Protein AF-0000000082937420 (afdb_homodimer)

Nearest PDB structures (foldseek):
  6jbx-assembly1_B  TM=8.672E-01  e=3.517E-08  Streptococcus pneumoniae
  4zzl-assembly1_B  TM=9.138E-01  e=7.716E-07  Pseudomonas aeruginosa
  3bpv-assembly1_A-2  TM=7.181E-01  e=1.596E-07  unclassified
  8xzu-assembly1_A  TM=7.459E-01  e=1.278E-06  Escherichia coli O127:H6 str. E2348/69
  7kfq-assembly1_A  TM=7.270E-01  e=3.288E-06  Variovorax paradoxus

Secondary structure (DSSP, 8-state):
---HHHHHHHHHHHTTTTSSEEEEETTEEEEHHHHHHHHHHHHSSS-BHHHHHHHHT--HHHHHHHHHHHHHTTSEEEEE-SS-TT-EEEEE-HHHHHHHHHHHHHHHHHHHHHHHTS-HHHHHHHHHHHHHHHHHHHHSTTTTS---/---HHHHHHHHHHHTTTTSSEEEEETTEEEEHHHHHHHHHHHHSSS-BHHHHHHHHT--HHHHHHHHHHHHHTTSEEEEE-SS-TT-EEEEE-HHHHHHHHHHHHHHHHHHHHHHHTS-HHHHHHHHHHHHHHHHHHHHSTTTTS---

Radius of gyration: 19.67 Å; Cα contacts (8 Å, |Δi|>4): 426; chains: 2; bounding box: 47×69×41 Å

Organism: NCBI:txid1808955

Foldseek 3Di:
DPPPVVVVVVVCVVCVQPDQFNDDDPNDTHGPVRLLLLLQQVVDDFDWLVRSCVVLVHDSVVSVVSVVVCVVVQFKDWDADPVDNVIITMHTDPVNVVVNVVVVVVVVVVVCVVCVVDDPVRNVVVVVVVVVVVVVLVPDPCRPPPPD/DPPPVVVVVVVCVVCVLPDQFNDDDPNDTHGPVRLLLLLQQVVDDFDWLVRSCVVLVHDSVVSVVSVVVCVVVVFKDWDADPVHNVIITMHTDPVNVVVNVVVVVVVVVVVCVVCVVDDPVRNVVVVVVVVVVVVVLVPDPCRPPPPD

Sequence (296 aa):
MENYRSIFHVLTRRFGLLNKNCCTVGDVEISTVHSHIIYEIDQNDQPSMNQIAESLGIDMSTFSRQIQALIRMGLVNKTQHHEDKRAYILSLTTEGKFVATSISTEMNVYLEEVFNDLNEFEKEIVIKSIKRLNESMAKSTVCCKPVFMENYRSIFHVLTRRFGLLNKNCCTVGDVEISTVHSHIIYEIDQNDQPSMNQIAESLGIDMSTFSRQIQALIRMGLVNKTQHHEDKRAYILSLTTEGKFVATSISTEMNVYLEEVFNDLNEFEKEIVIKSIKRLNESMAKSTVCCKPVF

InterPro domains:
  IPR000835 MarR-type HTH domain [PF01047] (34-87)
  IPR000835 MarR-type HTH domain [PR00598] (47-63)
  IPR000835 MarR-type HTH domain [PR00598] (64-79)
  IPR000835 MarR-type HTH domain [PR00598] (83-99)
  IPR000835 MarR-type HTH domain [PR00598] (113-133)
  IPR000835 MarR-type HTH domain [PS50995] (4-135)
  IPR000835 MarR-type HTH domain [SM00347] (23-123)
  IPR036388 Winged helix-like DNA-binding domain superfamily [G3DSA:1.10.10.10] (3-141)
  IPR036390 Winged helix DNA-binding domain superfamily [SSF46785] (22-137)

Structure (mmCIF, N/CA/C/O backbone):
data_AF-0000000082937420-model_v1
#
loop_
_entity.id
_entity.type
_entity.pdbx_description
1 polymer 'MarR family transcriptional regulator'
#
loop_
_atom_site.group_PDB
_atom_site.id
_atom_site.type_symbol
_atom_site.label_atom_id
_atom_site.label_alt_id
_atom_site.label_comp_id
_atom_site.label_asym_id
_atom_site.label_entity_id
_atom_site.label_seq_id
_atom_site.pdbx_PDB_ins_code
_atom_site.Cartn_x
_atom_site.Cartn_y
_atom_site.Cartn_z
_atom_site.occupancy
_atom_site.B_iso_or_equiv
_atom_site.auth_seq_id
_atom_site.auth_comp_id
_atom_site.auth_asym_id
_atom_site.auth_atom_id
_atom_site.pdbx_PDB_model_num
ATOM 1 N N . MET A 1 1 ? 18.816 9.435 13.525 1 47.13 1 MET A N 1
ATOM 2 C CA . MET A 1 1 ? 18.386 8.089 13.155 1 47.13 1 MET A CA 1
ATOM 3 C C . MET A 1 1 ? 17.515 8.122 11.904 1 47.13 1 MET A C 1
ATOM 5 O O . MET A 1 1 ? 16.728 9.051 11.715 1 47.13 1 MET A O 1
ATOM 9 N N . GLU A 1 2 ? 17.965 7.593 10.813 1 60.28 2 GLU A N 1
ATOM 10 C CA . GLU A 1 2 ? 17.357 7.696 9.49 1 60.28 2 GLU A CA 1
ATOM 11 C C . GLU A 1 2 ? 15.869 7.36 9.538 1 60.28 2 GLU A C 1
ATOM 13 O O . GLU A 1 2 ? 15.465 6.402 10.201 1 60.28 2 GLU A O 1
ATOM 18 N N . ASN A 1 3 ? 14.977 8.265 9.253 1 82.28 3 ASN A N 1
ATOM 19 C CA . ASN A 1 3 ? 13.527 8.113 9.205 1 82.28 3 ASN A CA 1
ATOM 20 C C . ASN A 1 3 ? 13.104 7.097 8.148 1 82.28 3 ASN A C 1
ATOM 22 O O . ASN A 1 3 ? 12.826 7.464 7.005 1 82.28 3 ASN A O 1
ATOM 26 N N . TYR A 1 4 ? 13.23 5.785 8.499 1 90.06 4 TYR A N 1
ATOM 27 C CA . TYR A 1 4 ? 12.89 4.699 7.585 1 90.06 4 TYR A CA 1
ATOM 28 C C . TYR A 1 4 ? 11.45 4.824 7.103 1 90.06 4 TYR A C 1
ATOM 30 O O . TYR A 1 4 ? 11.145 4.505 5.951 1 90.06 4 TYR A O 1
ATOM 38 N N . ARG A 1 5 ? 10.732 5.42 7.904 1 91.51 5 ARG A N 1
ATOM 39 C CA . ARG A 1 5 ? 9.307 5.508 7.599 1 91.51 5 ARG A CA 1
ATOM 40 C C . ARG A 1 5 ? 9.062 6.384 6.376 1 91.51 5 ARG A C 1
ATOM 42 O O . ARG A 1 5 ? 8.209 6.071 5.543 1 91.51 5 ARG A O 1
ATOM 49 N N . SER A 1 6 ? 9.84 7.451 6.256 1 93.6 6 SER A N 1
ATOM 50 C CA . SER A 1 6 ? 9.647 8.383 5.151 1 93.6 6 SER A CA 1
ATOM 51 C C . SER A 1 6 ? 9.908 7.71 3.807 1 93.6 6 SER A C 1
ATOM 53 O O . SER A 1 6 ? 9.22 7.988 2.823 1 93.6 6 SER A O 1
ATOM 55 N N . ILE A 1 7 ? 10.832 6.773 3.701 1 94.02 7 ILE A N 1
ATOM 56 C CA . ILE A 1 7 ? 11.194 6.136 2.439 1 94.02 7 ILE A CA 1
ATOM 57 C C . ILE A 1 7 ? 10.084 5.181 2.007 1 94.02 7 ILE A C 1
ATOM 59 O O . ILE A 1 7 ? 9.74 5.114 0.824 1 94.02 7 ILE A O 1
ATOM 63 N N . PHE A 1 8 ? 9.463 4.518 2.973 1 93.68 8 PHE A N 1
ATOM 64 C CA . PHE A 1 8 ? 8.391 3.586 2.642 1 93.68 8 PHE A CA 1
ATOM 65 C C . PHE A 1 8 ? 7.091 4.332 2.37 1 93.68 8 PHE A C 1
ATOM 67 O O . PHE A 1 8 ? 6.27 3.886 1.565 1 93.68 8 PHE A O 1
ATOM 74 N N . HIS A 1 9 ? 6.941 5.495 3.057 1 93.08 9 HIS A N 1
ATOM 75 C CA . HIS A 1 9 ? 5.821 6.382 2.765 1 93.08 9 HIS A CA 1
ATOM 76 C C . HIS A 1 9 ? 5.825 6.811 1.302 1 93.08 9 HIS A C 1
ATOM 78 O O . HIS A 1 9 ? 4.794 6.747 0.628 1 93.08 9 HIS A O 1
ATOM 84 N N . VAL A 1 10 ? 6.975 7.144 0.777 1 93.34 10 VAL A N 1
ATOM 85 C CA . VAL A 1 10 ? 7.131 7.552 -0.616 1 93.34 10 VAL A CA 1
ATOM 86 C C . VAL A 1 10 ? 6.883 6.358 -1.535 1 93.34 10 VAL A C 1
ATOM 88 O O . VAL A 1 10 ? 6.216 6.487 -2.564 1 93.34 10 VAL A O 1
ATOM 91 N N . LEU A 1 11 ? 7.375 5.188 -1.173 1 93.63 11 LEU A N 1
ATOM 92 C CA . LEU A 1 11 ? 7.193 3.981 -1.971 1 93.63 11 LEU A CA 1
ATOM 93 C C . LEU A 1 11 ? 5.713 3.643 -2.115 1 93.63 11 LEU A C 1
ATOM 95 O O . LEU A 1 11 ? 5.248 3.325 -3.213 1 93.63 11 LEU A O 1
ATOM 99 N N . THR A 1 12 ? 4.924 3.759 -1.012 1 92.82 12 THR A N 1
ATOM 100 C CA . THR A 1 12 ? 3.492 3.484 -1.001 1 92.82 12 THR A CA 1
ATOM 101 C C . THR A 1 12 ? 2.757 4.402 -1.974 1 92.82 12 THR A C 1
ATOM 103 O O . THR A 1 12 ? 1.906 3.948 -2.742 1 92.82 12 THR A O 1
ATOM 106 N N . ARG A 1 13 ? 3.171 5.634 -2.025 1 90.51 13 ARG A N 1
ATOM 107 C CA . ARG A 1 13 ? 2.563 6.615 -2.918 1 90.51 13 ARG A CA 1
ATOM 108 C C . ARG A 1 13 ? 2.899 6.312 -4.375 1 90.51 13 ARG A C 1
ATOM 110 O O . ARG A 1 13 ? 2.046 6.442 -5.255 1 90.51 13 ARG A O 1
ATOM 117 N N . ARG A 1 14 ? 4.106 5.938 -4.635 1 91.19 14 ARG A N 1
ATOM 118 C CA . ARG A 1 14 ? 4.563 5.723 -6.003 1 91.19 14 ARG A CA 1
ATOM 119 C C . ARG A 1 14 ? 3.894 4.498 -6.618 1 91.19 14 ARG A C 1
ATOM 121 O O . ARG A 1 14 ? 3.72 4.425 -7.837 1 91.19 14 ARG A O 1
ATOM 128 N N . PHE A 1 15 ? 3.413 3.629 -5.754 1 91.06 15 PHE A N 1
ATOM 129 C CA . PHE A 1 15 ? 2.689 2.457 -6.231 1 91.06 15 PHE A CA 1
ATOM 130 C C . PHE A 1 15 ? 1.194 2.741 -6.313 1 91.06 15 PHE A C 1
ATOM 132 O O . PHE A 1 15 ? 0.423 1.904 -6.787 1 91.06 15 PHE A O 1
ATOM 139 N N . GLY A 1 16 ? 0.799 3.91 -5.81 1 89.38 16 GLY A N 1
ATOM 140 C CA . GLY A 1 16 ? -0.607 4.282 -5.85 1 89.38 16 GLY A CA 1
ATOM 141 C C . GLY A 1 16 ? -1.459 3.499 -4.87 1 89.38 16 GLY A C 1
ATOM 142 O O . GLY A 1 16 ? -2.659 3.318 -5.09 1 89.38 16 GLY A O 1
ATOM 143 N N . LEU A 1 17 ? -0.911 3.076 -3.765 1 90.3 17 LEU A N 1
ATOM 144 C CA . LEU A 1 17 ? -1.587 2.15 -2.863 1 90.3 17 LEU A CA 1
ATOM 145 C C . LEU A 1 17 ? -2.615 2.88 -2.005 1 90.3 17 LEU A C 1
ATOM 147 O O . LEU A 1 17 ? -3.429 2.246 -1.329 1 90.3 17 LEU A O 1
ATOM 151 N N . LEU A 1 18 ? -2.669 4.185 -2.033 1 89.35 18 LEU A N 1
ATOM 152 C CA . LEU A 1 18 ? -3.585 4.944 -1.19 1 89.35 18 LEU A CA 1
ATOM 153 C C . LEU A 1 18 ? -4.845 5.325 -1.961 1 89.35 18 LEU A C 1
ATOM 155 O O . LEU A 1 18 ? -5.784 5.881 -1.387 1 89.35 18 LEU A O 1
ATOM 159 N N . ASN A 1 19 ? -4.848 4.995 -3.196 1 87.41 19 ASN A N 1
ATOM 160 C CA . ASN A 1 19 ? -6.018 5.308 -4.01 1 87.41 19 ASN A CA 1
ATOM 161 C C . ASN A 1 19 ? -7.147 4.308 -3.777 1 87.41 19 ASN A C 1
ATOM 163 O O . ASN A 1 19 ? -6.896 3.14 -3.476 1 87.41 19 ASN A O 1
ATOM 167 N N . LYS A 1 20 ? -8.299 4.852 -3.964 1 82.64 20 LYS A N 1
ATOM 168 C CA . LYS A 1 20 ? -9.468 3.989 -3.815 1 82.64 20 LYS A CA 1
ATOM 169 C C . LYS A 1 20 ? -9.462 2.871 -4.853 1 82.64 20 LYS A C 1
ATOM 171 O O . LYS A 1 20 ? -9.699 1.708 -4.521 1 82.64 20 LYS A O 1
ATOM 176 N N . ASN A 1 21 ? -9.2 3.36 -6.049 1 87.04 21 ASN A N 1
ATOM 177 C CA . ASN A 1 21 ? -9.157 2.415 -7.16 1 87.04 21 ASN A CA 1
ATOM 178 C C . ASN A 1 21 ? -7.751 2.295 -7.741 1 87.04 21 ASN A C 1
ATOM 180 O O . ASN A 1 21 ? -7.031 3.29 -7.844 1 87.04 21 ASN A O 1
ATOM 184 N N . CYS A 1 22 ? -7.433 1.112 -8.027 1 86.5 22 CYS A N 1
ATOM 185 C CA . CYS A 1 22 ? -6.133 0.916 -8.66 1 86.5 22 CYS A CA 1
ATOM 186 C C . CYS A 1 22 ? -6.209 1.184 -10.158 1 86.5 22 CYS A C 1
ATOM 188 O O . CYS A 1 22 ? -5.304 1.793 -10.73 1 86.5 22 CYS A O 1
ATOM 190 N N . CYS A 1 23 ? -7.381 0.705 -10.672 1 88.3 23 CYS A N 1
ATOM 191 C CA . CYS A 1 23 ? -7.422 0.793 -12.127 1 88.3 23 CYS A CA 1
ATOM 192 C C . CYS A 1 23 ? -8.824 0.503 -12.652 1 88.3 23 CYS A C 1
ATOM 194 O O . CYS A 1 23 ? -9.725 0.174 -11.878 1 88.3 23 CYS A O 1
ATOM 196 N N . THR A 1 24 ? -8.894 0.814 -13.942 1 89.97 24 THR A N 1
ATOM 197 C CA . THR A 1 24 ? -10.12 0.506 -14.671 1 89.97 24 THR A CA 1
ATOM 198 C C . THR A 1 24 ? -9.833 -0.436 -15.837 1 89.97 24 THR A C 1
ATOM 200 O O . THR A 1 24 ? -8.926 -0.189 -16.634 1 89.97 24 THR A O 1
ATOM 203 N N . VAL A 1 25 ? -10.507 -1.524 -15.809 1 91.94 25 VAL A N 1
ATOM 204 C CA . VAL A 1 25 ? -10.419 -2.479 -16.909 1 91.94 25 VAL A CA 1
ATOM 205 C C . VAL A 1 25 ? -11.774 -2.594 -17.603 1 91.94 25 VAL A C 1
ATOM 207 O O . VAL A 1 25 ? -12.739 -3.09 -17.016 1 91.94 25 VAL A O 1
ATOM 210 N N . GLY A 1 26 ? -11.771 -2.16 -18.857 1 89.9 26 GLY A N 1
ATOM 211 C CA . GLY A 1 26 ? -13.081 -2.04 -19.476 1 89.9 26 GLY A CA 1
ATOM 212 C C . GLY A 1 26 ? -14.009 -1.099 -18.731 1 89.9 26 GLY A C 1
ATOM 213 O O . GLY A 1 26 ? -13.662 0.057 -18.484 1 89.9 26 GLY A O 1
ATOM 214 N N . ASP A 1 27 ? -15.121 -1.608 -18.252 1 89.01 27 ASP A N 1
ATOM 215 C CA . ASP A 1 27 ? -16.096 -0.781 -17.548 1 89.01 27 ASP A CA 1
ATOM 216 C C . ASP A 1 27 ? -16.088 -1.077 -16.05 1 89.01 27 ASP A C 1
ATOM 218 O O . ASP A 1 27 ? -16.977 -0.635 -15.32 1 89.01 27 ASP A O 1
ATOM 222 N N . VAL A 1 28 ? -15.072 -1.784 -15.664 1 91.89 28 VAL A N 1
ATOM 223 C CA . VAL A 1 28 ? -15.074 -2.215 -14.269 1 91.89 28 VAL A CA 1
ATOM 224 C C . VAL A 1 28 ? -13.98 -1.479 -13.499 1 91.89 28 VAL A C 1
ATOM 226 O O . VAL A 1 28 ? -12.821 -1.462 -13.919 1 91.89 28 VAL A O 1
ATOM 229 N N . GLU A 1 29 ? -14.35 -0.861 -12.431 1 93.09 29 GLU A N 1
ATOM 230 C CA . GLU A 1 29 ? -13.395 -0.264 -11.503 1 93.09 29 GLU A CA 1
ATOM 231 C C . GLU A 1 29 ? -12.908 -1.285 -10.479 1 93.09 29 GLU A C 1
ATOM 233 O O . GLU A 1 29 ? -13.715 -1.948 -9.823 1 93.09 29 GLU A O 1
ATOM 238 N N . ILE A 1 30 ? -11.663 -1.417 -10.419 1 94.69 30 ILE A N 1
ATOM 239 C CA . ILE A 1 30 ? -11.066 -2.402 -9.523 1 94.69 30 ILE A CA 1
ATOM 240 C C . ILE A 1 30 ? -10.331 -1.689 -8.39 1 94.69 30 ILE A C 1
ATOM 242 O O . ILE A 1 30 ? -9.506 -0.806 -8.636 1 94.69 30 ILE A O 1
ATOM 246 N N . SER A 1 31 ? -10.643 -2.028 -7.163 1 93.21 31 SER A N 1
ATOM 247 C CA . SER A 1 31 ? -9.933 -1.463 -6.021 1 93.21 31 SER A CA 1
ATOM 248 C C . SER A 1 31 ? -8.554 -2.094 -5.86 1 93.21 31 SER A C 1
ATOM 250 O O . SER A 1 31 ? -8.279 -3.152 -6.43 1 93.21 31 SER A O 1
ATOM 252 N N . THR A 1 32 ? -7.744 -1.482 -5.081 1 91.92 32 THR A N 1
ATOM 253 C CA . THR A 1 32 ? -6.409 -2.001 -4.806 1 91.92 32 THR A CA 1
ATOM 254 C C . THR A 1 32 ? -6.488 -3.376 -4.149 1 91.92 32 THR A C 1
ATOM 256 O O . THR A 1 32 ? -5.795 -4.308 -4.562 1 91.92 32 THR A O 1
ATOM 259 N N . VAL A 1 33 ? -7.393 -3.547 -3.185 1 93.33 33 VAL A N 1
ATOM 260 C CA . VAL A 1 33 ? -7.526 -4.82 -2.486 1 93.33 33 VAL A CA 1
ATOM 261 C C . VAL A 1 33 ? -8.05 -5.886 -3.446 1 93.33 33 VAL A C 1
ATOM 263 O O . VAL A 1 33 ? -7.556 -7.015 -3.459 1 93.33 33 VAL A O 1
ATOM 266 N N . HIS A 1 34 ? -9 -5.526 -4.314 1 96.25 34 HIS A N 1
ATOM 267 C CA . HIS A 1 34 ? -9.527 -6.468 -5.295 1 96.25 34 HIS A CA 1
ATOM 268 C C . HIS A 1 34 ? -8.439 -6.926 -6.26 1 96.25 34 HIS A C 1
ATOM 270 O O . HIS A 1 34 ? -8.361 -8.11 -6.597 1 96.25 34 HIS A O 1
ATOM 276 N N . SER A 1 35 ? -7.626 -5.993 -6.659 1 95.53 35 SER A N 1
ATOM 277 C CA . SER A 1 35 ? -6.528 -6.319 -7.563 1 95.53 35 SER A CA 1
ATOM 278 C C . SER A 1 35 ? -5.587 -7.346 -6.941 1 95.53 35 SER A C 1
ATOM 280 O O . SER A 1 35 ? -5.181 -8.304 -7.603 1 95.53 35 SER A O 1
ATOM 282 N N . HIS A 1 36 ? -5.263 -7.208 -5.697 1 95.35 36 HIS A N 1
ATOM 283 C CA . HIS A 1 36 ? -4.366 -8.129 -5.007 1 95.35 36 HIS A CA 1
ATOM 284 C C . HIS A 1 36 ? -5.022 -9.49 -4.804 1 95.35 36 HIS A C 1
ATOM 286 O O . HIS A 1 36 ? -4.36 -10.525 -4.906 1 95.35 36 HIS A O 1
ATOM 292 N N . ILE A 1 37 ? -6.314 -9.468 -4.532 1 96.92 37 ILE A N 1
ATOM 293 C CA . ILE A 1 37 ? -7.039 -10.723 -4.371 1 96.92 37 ILE A CA 1
ATOM 294 C C . ILE A 1 37 ? -7.055 -11.484 -5.695 1 96.92 37 ILE A C 1
ATOM 296 O O . ILE A 1 37 ? -6.759 -12.681 -5.734 1 96.92 37 ILE A O 1
ATOM 300 N N . ILE A 1 38 ? -7.383 -10.775 -6.739 1 97.3 38 ILE A N 1
ATOM 301 C CA . ILE A 1 38 ? -7.437 -11.378 -8.067 1 97.3 38 ILE A CA 1
ATOM 302 C C . ILE A 1 38 ? -6.07 -11.955 -8.427 1 97.3 38 ILE A C 1
ATOM 304 O O . ILE A 1 38 ? -5.977 -13.07 -8.947 1 97.3 38 ILE A O 1
ATOM 308 N N . TYR A 1 39 ? -5.01 -11.227 -8.153 1 96.61 39 TYR A N 1
ATOM 309 C CA . TYR A 1 39 ? -3.65 -11.693 -8.401 1 96.61 39 TYR A CA 1
ATOM 310 C C . TYR A 1 39 ? -3.377 -12.996 -7.659 1 96.61 39 TYR A C 1
ATOM 312 O O . TYR A 1 39 ? -2.861 -13.953 -8.242 1 96.61 39 TYR A O 1
ATOM 320 N N . GLU A 1 40 ? -3.733 -13.054 -6.363 1 96.79 40 GLU A N 1
ATOM 321 C CA . GLU A 1 40 ? -3.46 -14.221 -5.529 1 96.79 40 GLU A CA 1
ATOM 322 C C . GLU A 1 40 ? -4.216 -15.448 -6.033 1 96.79 40 GLU A C 1
ATOM 324 O O . GLU A 1 40 ? -3.664 -16.549 -6.075 1 96.79 40 GLU A O 1
ATOM 329 N N . ILE A 1 41 ? -5.473 -15.23 -6.365 1 97.87 41 ILE A N 1
ATOM 330 C CA . ILE A 1 41 ? -6.264 -16.342 -6.88 1 97.87 41 ILE A CA 1
ATOM 331 C C . ILE A 1 41 ? -5.652 -16.85 -8.184 1 97.87 41 ILE A C 1
ATOM 333 O O . ILE A 1 41 ? -5.54 -18.061 -8.394 1 97.87 41 ILE A O 1
ATOM 337 N N . ASP A 1 42 ? -5.248 -15.939 -9 1 97.03 42 ASP A N 1
ATOM 338 C CA . ASP A 1 42 ? -4.718 -16.261 -10.322 1 97.03 42 ASP A CA 1
ATOM 339 C C . ASP A 1 42 ? -3.418 -17.055 -10.214 1 97.03 42 ASP A C 1
ATOM 341 O O . ASP A 1 42 ? -3.118 -17.885 -11.074 1 97.03 42 ASP A O 1
ATOM 345 N N . GLN A 1 43 ? -2.628 -16.861 -9.18 1 95.61 43 GLN A N 1
ATOM 346 C CA . GLN A 1 43 ? -1.302 -17.453 -9.039 1 95.61 43 GLN A CA 1
ATOM 347 C C . GLN A 1 43 ? -1.378 -18.819 -8.363 1 95.61 43 GLN A C 1
ATOM 349 O O . GLN A 1 43 ? -0.374 -19.526 -8.266 1 95.61 43 GLN A O 1
ATOM 354 N N . ASN A 1 44 ? -2.546 -19.173 -7.892 1 95.83 44 ASN A N 1
ATOM 355 C CA . ASN A 1 44 ? -2.684 -20.413 -7.135 1 95.83 44 ASN A CA 1
ATOM 356 C C . ASN A 1 44 ? -3.68 -21.364 -7.793 1 95.83 44 ASN A C 1
ATOM 358 O O . ASN A 1 44 ? -4.595 -20.924 -8.492 1 95.83 44 ASN A O 1
ATOM 362 N N . ASP A 1 45 ? -3.498 -22.623 -7.604 1 93.87 45 ASP A N 1
ATOM 363 C CA . ASP A 1 45 ? -4.393 -23.65 -8.129 1 93.87 45 ASP A CA 1
ATOM 364 C C . ASP A 1 45 ? -5.453 -24.033 -7.099 1 93.87 45 ASP A C 1
ATOM 366 O O . ASP A 1 45 ? -5.168 -24.769 -6.151 1 93.87 45 ASP A O 1
ATOM 370 N N . GLN A 1 46 ? -6.618 -23.558 -7.311 1 92.71 46 GLN A N 1
ATOM 371 C CA . GLN A 1 46 ? -7.786 -23.854 -6.488 1 92.71 46 GLN A CA 1
ATOM 372 C C . GLN A 1 46 ? -7.543 -23.472 -5.03 1 92.71 46 GLN A C 1
ATOM 374 O O . GLN A 1 46 ? -7.709 -24.299 -4.131 1 92.71 46 GLN A O 1
ATOM 379 N N . PRO A 1 47 ? -7.173 -22.244 -4.79 1 96.18 47 PRO A N 1
ATOM 380 C CA . PRO A 1 47 ? -6.906 -21.833 -3.41 1 96.18 47 PRO A CA 1
ATOM 381 C C . PRO A 1 47 ? -8.177 -21.723 -2.57 1 96.18 47 PRO A C 1
ATOM 383 O O . PRO A 1 47 ? -9.23 -21.341 -3.086 1 96.18 47 PRO A O 1
ATOM 386 N N . SER A 1 48 ? -8.066 -22.037 -1.298 1 96.15 48 SER A N 1
ATOM 387 C CA . SER A 1 48 ? -9.175 -21.839 -0.372 1 96.15 48 SER A CA 1
ATOM 388 C C . SER A 1 48 ? -9.262 -20.387 0.085 1 96.15 48 SER A C 1
ATOM 390 O O . SER A 1 48 ? -8.296 -19.632 -0.043 1 96.15 48 SER A O 1
ATOM 392 N N . MET A 1 49 ? -10.429 -20.058 0.634 1 95.69 49 MET A N 1
ATOM 393 C CA . MET A 1 49 ? -10.622 -18.73 1.209 1 95.69 49 MET A CA 1
ATOM 394 C C . MET A 1 49 ? -9.573 -18.441 2.277 1 95.69 49 MET A C 1
ATOM 396 O O . MET A 1 49 ? -8.959 -17.373 2.278 1 95.69 49 MET A O 1
ATOM 400 N N . ASN A 1 50 ? -9.291 -19.394 3.097 1 94.19 50 ASN A N 1
ATOM 401 C CA . ASN A 1 50 ? -8.34 -19.219 4.19 1 94.19 50 ASN A CA 1
ATOM 402 C C . ASN A 1 50 ? -6.918 -19.03 3.672 1 94.19 50 ASN A C 1
ATOM 404 O O . ASN A 1 50 ? -6.166 -18.206 4.196 1 94.19 50 ASN A O 1
ATOM 408 N N . GLN A 1 51 ? -6.538 -19.72 2.674 1 95.1 51 GLN A N 1
ATOM 409 C CA . GLN A 1 51 ? -5.203 -19.629 2.093 1 95.1 51 GLN A CA 1
ATOM 410 C C . GLN A 1 51 ? -4.948 -18.241 1.514 1 95.1 51 GLN A C 1
ATOM 412 O O . GLN A 1 51 ? -3.885 -17.656 1.733 1 95.1 51 GLN A O 1
ATOM 417 N N . ILE A 1 52 ? -5.935 -17.689 0.808 1 96.63 52 ILE A N 1
ATOM 418 C CA . ILE A 1 52 ? -5.754 -16.388 0.172 1 96.63 52 ILE A CA 1
ATOM 419 C C . ILE A 1 52 ? -5.736 -15.292 1.235 1 96.63 52 ILE A C 1
ATOM 421 O O . ILE A 1 52 ? -4.904 -14.383 1.185 1 96.63 52 ILE A O 1
ATOM 425 N N . ALA A 1 53 ? -6.672 -15.389 2.202 1 94.58 53 ALA A N 1
ATOM 426 C CA . ALA A 1 53 ? -6.711 -14.404 3.28 1 94.58 53 ALA A CA 1
ATOM 427 C C . ALA A 1 53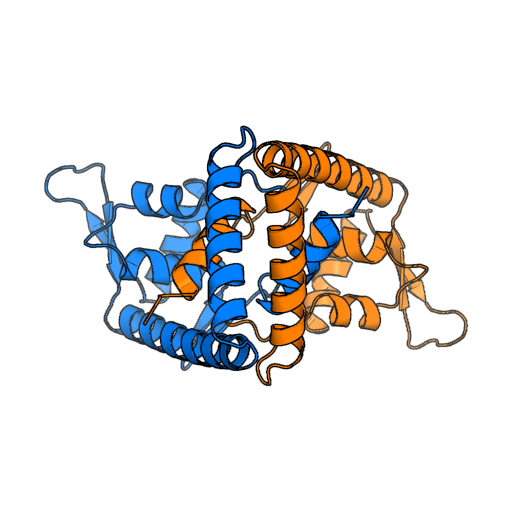 ? -5.38 -14.355 4.026 1 94.58 53 ALA A C 1
ATOM 429 O O . ALA A 1 53 ? -4.846 -13.274 4.284 1 94.58 53 ALA A O 1
ATOM 430 N N . GLU A 1 54 ? -4.776 -15.516 4.279 1 92.02 54 GLU A N 1
ATOM 431 C CA . GLU A 1 54 ? -3.5 -15.629 4.979 1 92.02 54 GLU A CA 1
ATOM 432 C C . GLU A 1 54 ? -2.357 -15.069 4.137 1 92.02 54 GLU A C 1
ATOM 434 O O . GLU A 1 54 ? -1.509 -14.332 4.643 1 92.02 54 GLU A O 1
ATOM 439 N N . SER A 1 55 ? -2.386 -15.4 2.888 1 92.82 55 SER A N 1
ATOM 440 C CA . SER A 1 55 ? -1.342 -14.928 1.985 1 92.82 55 SER A CA 1
ATOM 441 C C . SER A 1 55 ? -1.33 -13.405 1.901 1 92.82 55 SER A C 1
ATOM 443 O O . SER A 1 55 ? -0.268 -12.794 1.762 1 92.82 55 SER A O 1
ATOM 445 N N . LEU A 1 56 ? -2.494 -12.769 2.062 1 93.11 56 LEU A N 1
ATOM 446 C CA . LEU A 1 56 ? -2.619 -11.325 1.894 1 93.11 56 LEU A CA 1
ATOM 447 C C . LEU A 1 56 ? -2.531 -10.612 3.239 1 93.11 56 LEU A C 1
ATOM 449 O O . LEU A 1 56 ? -2.436 -9.384 3.29 1 93.11 56 LEU A O 1
ATOM 453 N N . GLY A 1 57 ? -2.618 -11.355 4.337 1 89.42 57 GLY A N 1
ATOM 454 C CA . GLY A 1 57 ? -2.602 -10.756 5.662 1 89.42 57 GLY A CA 1
ATOM 455 C C . GLY A 1 57 ? -3.879 -10.008 5.994 1 89.42 57 GLY A C 1
ATOM 456 O O . GLY A 1 57 ? -3.843 -8.976 6.668 1 89.42 57 GLY A O 1
ATOM 457 N N . ILE A 1 58 ? -4.983 -10.436 5.426 1 90 58 ILE A N 1
ATOM 458 C CA . ILE A 1 58 ? -6.289 -9.832 5.667 1 90 58 ILE A CA 1
ATOM 459 C C . ILE A 1 58 ? -7.128 -10.751 6.552 1 90 58 ILE A C 1
ATOM 461 O O . ILE A 1 58 ? -7.137 -11.969 6.359 1 90 58 ILE A O 1
ATOM 465 N N . ASP A 1 59 ? -7.803 -10.185 7.508 1 89.03 59 ASP A N 1
ATOM 466 C CA . ASP A 1 59 ? -8.662 -11.005 8.356 1 89.03 59 ASP A CA 1
ATOM 467 C C . ASP A 1 59 ? -9.845 -11.56 7.567 1 89.03 59 ASP A C 1
ATOM 469 O O . ASP A 1 59 ? -10.306 -10.937 6.609 1 89.03 59 ASP A O 1
ATOM 473 N N . MET A 1 60 ? -10.394 -12.643 8.036 1 91.92 60 MET A N 1
ATOM 474 C CA . MET A 1 60 ? -11.387 -13.407 7.288 1 91.92 60 MET A CA 1
ATOM 475 C C . MET A 1 60 ? -12.673 -12.606 7.115 1 91.92 60 MET A C 1
ATOM 477 O O . MET A 1 60 ? -13.331 -12.696 6.077 1 91.92 60 MET A O 1
ATOM 481 N N . SER A 1 61 ? -13.062 -11.841 8.137 1 91.94 61 SER A N 1
ATOM 482 C CA . SER A 1 61 ? -14.294 -11.067 8.024 1 91.94 61 SER A CA 1
ATOM 483 C C . SER A 1 61 ? -14.205 -10.048 6.893 1 91.94 61 SER A C 1
ATOM 485 O O . SER A 1 61 ? -15.118 -9.945 6.071 1 91.94 61 SER A O 1
ATOM 487 N N . THR A 1 62 ? -13.115 -9.354 6.837 1 90.1 62 THR A N 1
ATOM 488 C CA . THR A 1 62 ? -12.871 -8.378 5.781 1 90.1 62 THR A CA 1
ATOM 489 C C . THR A 1 62 ? -12.728 -9.069 4.428 1 90.1 62 THR A C 1
ATOM 491 O O . THR A 1 62 ? -13.327 -8.64 3.44 1 90.1 62 THR A O 1
ATOM 494 N N . PHE A 1 63 ? -12.022 -10.147 4.458 1 95.57 63 PHE A N 1
ATOM 495 C CA . PHE A 1 63 ? -11.768 -10.874 3.22 1 95.57 63 PHE A CA 1
ATOM 496 C C . PHE A 1 63 ? -13.07 -11.39 2.618 1 95.57 63 PHE A C 1
ATOM 498 O O . PHE A 1 63 ? -13.297 -11.261 1.413 1 95.57 63 PHE A O 1
ATOM 505 N N . SER A 1 64 ? -13.918 -11.929 3.405 1 96.23 64 SER A N 1
ATOM 506 C CA . SER A 1 64 ? -15.184 -12.484 2.938 1 96.23 64 SER A CA 1
ATOM 507 C C . SER A 1 64 ? -16.035 -11.42 2.253 1 96.23 64 SER A C 1
ATOM 509 O O . SER A 1 64 ? -16.641 -11.678 1.211 1 96.23 64 SER A O 1
ATOM 511 N N . ARG A 1 65 ? -16.001 -10.278 2.813 1 96.43 65 ARG A N 1
ATOM 512 C CA . ARG A 1 65 ? -16.749 -9.175 2.219 1 96.43 65 ARG A CA 1
ATOM 513 C C . ARG A 1 65 ? -16.193 -8.811 0.847 1 96.43 65 ARG A C 1
ATOM 515 O O . ARG A 1 65 ? -16.953 -8.54 -0.085 1 96.43 65 ARG A O 1
ATOM 522 N N . GLN A 1 66 ? -14.896 -8.792 0.75 1 96.64 66 GLN A N 1
ATOM 523 C CA . GLN A 1 66 ? -14.253 -8.467 -0.519 1 96.64 66 GLN A CA 1
ATOM 524 C C . GLN A 1 66 ? -14.559 -9.524 -1.577 1 96.64 66 GLN A C 1
ATOM 526 O O . GLN A 1 66 ? -14.792 -9.194 -2.742 1 96.64 66 GLN A O 1
ATOM 531 N N . ILE A 1 67 ? -14.587 -10.771 -1.169 1 98.18 67 ILE A N 1
ATOM 532 C CA . ILE A 1 67 ? -14.887 -11.863 -2.089 1 98.18 67 ILE A CA 1
ATOM 533 C C . ILE A 1 67 ? -16.329 -11.746 -2.576 1 98.18 67 ILE A C 1
ATOM 535 O O . ILE A 1 67 ? -16.606 -11.923 -3.765 1 98.18 67 ILE A O 1
ATOM 539 N N . GLN A 1 68 ? -17.227 -11.461 -1.648 1 98.27 68 GLN A N 1
ATOM 540 C CA . GLN A 1 68 ? -18.623 -11.289 -2.036 1 98.27 68 GLN A CA 1
ATOM 541 C C . GLN A 1 68 ? -18.772 -10.189 -3.082 1 98.27 68 GLN A C 1
ATOM 543 O O . GLN A 1 68 ? -19.536 -10.334 -4.038 1 98.27 68 GLN A O 1
ATOM 548 N N . ALA A 1 69 ? -18.068 -9.119 -2.907 1 97.99 69 ALA A N 1
ATOM 549 C CA . ALA A 1 69 ? -18.088 -8.028 -3.878 1 97.99 69 ALA A CA 1
ATOM 550 C C . ALA A 1 69 ? -17.578 -8.494 -5.238 1 97.99 69 ALA A C 1
ATOM 552 O O . ALA A 1 69 ? -18.183 -8.196 -6.27 1 97.99 69 ALA A O 1
ATOM 553 N N . LEU A 1 70 ? -16.496 -9.294 -5.26 1 98.4 70 LEU A N 1
ATOM 554 C CA . LEU A 1 70 ? -15.898 -9.778 -6.499 1 98.4 70 LEU A CA 1
ATOM 555 C C . LEU A 1 70 ? -16.822 -10.77 -7.198 1 98.4 70 LEU A C 1
ATOM 557 O O . LEU A 1 70 ? -16.862 -10.826 -8.429 1 98.4 70 LEU A O 1
ATOM 561 N N . ILE A 1 71 ? -17.543 -11.547 -6.415 1 98.63 71 ILE A N 1
ATOM 562 C CA . ILE A 1 71 ? -18.524 -12.475 -6.969 1 98.63 71 ILE A CA 1
ATOM 563 C C . ILE A 1 71 ? -19.667 -11.694 -7.613 1 98.63 71 ILE A C 1
ATOM 565 O O . ILE A 1 71 ? -20.089 -12.008 -8.729 1 98.63 71 ILE A O 1
ATOM 569 N N . ARG A 1 72 ? -20.138 -10.692 -6.934 1 98.19 72 ARG A N 1
ATOM 570 C CA . ARG A 1 72 ? -21.215 -9.858 -7.457 1 98.19 72 ARG A CA 1
ATOM 571 C C . ARG A 1 72 ? -20.79 -9.16 -8.745 1 98.19 72 ARG A C 1
ATOM 573 O O . ARG A 1 72 ? -21.608 -8.95 -9.643 1 98.19 72 ARG A O 1
ATOM 580 N N . MET A 1 73 ? -19.528 -8.856 -8.891 1 97.6 73 MET A N 1
ATOM 581 C CA . MET A 1 73 ? -18.983 -8.195 -10.074 1 97.6 73 MET A CA 1
ATOM 582 C C . MET A 1 73 ? -18.761 -9.197 -11.203 1 97.6 73 MET A C 1
ATOM 584 O O . MET A 1 73 ? -18.364 -8.817 -12.306 1 97.6 73 MET A O 1
ATOM 588 N N . GLY A 1 74 ? -18.928 -10.497 -10.867 1 98.05 74 GLY A N 1
ATOM 589 C CA . GLY A 1 74 ? -18.787 -11.542 -11.868 1 98.05 74 GLY A CA 1
ATOM 590 C C . GLY A 1 74 ? -17.343 -11.916 -12.141 1 98.05 74 GLY A C 1
ATOM 591 O O . GLY A 1 74 ? -17.023 -12.441 -13.209 1 98.05 74 GLY A O 1
ATOM 592 N N . LEU A 1 75 ? -16.421 -11.701 -11.172 1 98.41 75 LEU A N 1
ATOM 593 C CA . LEU A 1 75 ? -14.996 -11.882 -11.427 1 98.41 75 LEU A CA 1
ATOM 594 C C . LEU A 1 75 ? -14.476 -13.14 -10.74 1 98.41 75 LEU A C 1
ATOM 596 O O . LEU A 1 75 ? -13.433 -13.676 -11.122 1 98.41 75 LEU A O 1
ATOM 600 N N . VAL A 1 76 ? -15.214 -13.628 -9.711 1 98.67 76 VAL A N 1
ATOM 601 C CA . VAL A 1 76 ? -14.737 -14.755 -8.915 1 98.67 76 VAL A CA 1
ATOM 602 C C . VAL A 1 76 ? -15.86 -15.774 -8.736 1 98.67 76 VAL A C 1
ATOM 604 O O . VAL A 1 76 ? -17.024 -15.401 -8.568 1 98.67 76 VAL A O 1
ATOM 607 N N . ASN A 1 77 ? -15.509 -16.972 -8.77 1 98.29 77 ASN A N 1
ATOM 608 C CA . ASN A 1 77 ? -16.378 -18.079 -8.384 1 98.29 77 ASN A CA 1
ATOM 609 C C . ASN A 1 77 ? -15.958 -18.681 -7.046 1 98.29 77 ASN A C 1
ATOM 611 O O . ASN A 1 77 ? -14.766 -18.793 -6.758 1 98.29 77 ASN A O 1
ATOM 615 N N . LYS A 1 78 ? -16.901 -19.022 -6.361 1 97.13 78 LYS A N 1
ATOM 616 C CA . LYS A 1 78 ? -16.716 -19.704 -5.083 1 97.13 78 LYS A CA 1
ATOM 617 C C . LYS A 1 78 ? -17.465 -21.033 -5.055 1 97.13 78 LYS A C 1
ATOM 619 O O . LYS A 1 78 ? -18.684 -21.068 -5.232 1 97.13 78 LYS A O 1
ATOM 624 N N . THR A 1 79 ? -16.774 -22.066 -4.865 1 95.56 79 THR A N 1
ATOM 625 C CA . THR A 1 79 ? -17.391 -23.388 -4.875 1 95.56 79 THR A CA 1
ATOM 626 C C . THR A 1 79 ? -16.985 -24.184 -3.637 1 95.56 79 THR A C 1
ATOM 628 O O . THR A 1 79 ? -15.894 -23.988 -3.097 1 95.56 79 THR A O 1
ATOM 631 N N . GLN A 1 80 ? -17.828 -25.019 -3.2 1 93.02 80 GLN A N 1
ATOM 632 C CA . GLN A 1 80 ? -17.532 -25.874 -2.056 1 93.02 80 GLN A CA 1
ATOM 633 C C . GLN A 1 80 ? -16.52 -26.955 -2.425 1 93.02 80 GLN A C 1
ATOM 635 O O . GLN A 1 80 ? -16.599 -27.544 -3.505 1 93.02 80 GLN A O 1
ATOM 640 N N . HIS A 1 81 ? -15.54 -27.096 -1.519 1 87.22 81 HIS A N 1
ATOM 641 C CA . HIS A 1 81 ? -14.565 -28.155 -1.75 1 87.22 81 HIS A CA 1
ATOM 642 C C . HIS A 1 81 ? -15.225 -29.529 -1.716 1 87.22 81 HIS A C 1
ATOM 644 O O . HIS A 1 81 ? -16.081 -29.791 -0.868 1 87.22 81 HIS A O 1
ATOM 650 N N . HIS A 1 82 ? -14.846 -30.358 -2.562 1 84.93 82 HIS A N 1
ATOM 651 C CA . HIS A 1 82 ? -15.486 -31.66 -2.709 1 84.93 82 HIS A CA 1
ATOM 652 C C . HIS A 1 82 ? -15.213 -32.548 -1.5 1 84.93 82 HIS A C 1
ATOM 654 O O . HIS A 1 82 ? -16.099 -33.275 -1.045 1 84.93 82 HIS A O 1
ATOM 660 N N . GLU A 1 83 ? -14.081 -32.447 -0.892 1 86.87 83 GLU A N 1
ATOM 661 C CA . GLU A 1 83 ? -13.682 -33.348 0.185 1 86.87 83 GLU A CA 1
ATOM 662 C C . GLU A 1 83 ? -13.875 -32.695 1.551 1 86.87 83 GLU A C 1
ATOM 664 O O . GLU A 1 83 ? -13.977 -33.386 2.566 1 86.87 83 GLU A O 1
ATOM 669 N N . ASP A 1 84 ? -13.789 -31.476 1.605 1 81.37 84 ASP A N 1
ATOM 670 C CA . ASP A 1 84 ? -13.958 -30.723 2.844 1 81.37 84 ASP A CA 1
ATOM 671 C C . ASP A 1 84 ? -15.104 -29.72 2.725 1 81.37 84 ASP A C 1
ATOM 673 O O . ASP A 1 84 ? -14.913 -28.608 2.228 1 81.37 84 ASP A O 1
ATOM 677 N N . LYS A 1 85 ? -16.218 -30.124 3.226 1 78.58 85 LYS A N 1
ATOM 678 C CA . LYS A 1 85 ? -17.437 -29.337 3.057 1 78.58 85 LYS A CA 1
ATOM 679 C C . LYS A 1 85 ? -17.326 -27.993 3.771 1 78.58 85 LYS A C 1
ATOM 681 O O . LYS A 1 85 ? -18.136 -27.093 3.54 1 78.58 85 LYS A O 1
ATOM 686 N N . ARG A 1 86 ? -16.338 -27.84 4.597 1 82.17 86 ARG A N 1
ATOM 687 C CA . ARG A 1 86 ? -16.194 -26.585 5.329 1 82.17 86 ARG A CA 1
ATOM 688 C C . ARG A 1 86 ? -15.288 -25.614 4.579 1 82.17 86 ARG A C 1
ATOM 690 O O . ARG A 1 86 ? -15.23 -24.429 4.911 1 82.17 86 ARG A O 1
ATOM 697 N N . ALA A 1 87 ? -14.706 -26.17 3.572 1 88.27 87 ALA A N 1
ATOM 698 C CA . ALA A 1 87 ? -13.767 -25.327 2.836 1 88.27 87 ALA A CA 1
ATOM 699 C C . ALA A 1 87 ? -14.35 -24.897 1.494 1 88.27 87 ALA A C 1
ATOM 701 O O . ALA A 1 87 ? -15.05 -25.672 0.837 1 88.27 87 ALA A O 1
ATOM 702 N N . TYR A 1 88 ? -14.133 -23.67 1.159 1 94.64 88 TYR A N 1
ATOM 703 C CA . TYR A 1 88 ? -14.525 -23.142 -0.143 1 94.64 88 TYR A CA 1
ATOM 704 C C . TYR A 1 88 ? -13.301 -22.805 -0.986 1 94.64 88 TYR A C 1
ATOM 706 O O . TYR A 1 88 ? -12.309 -22.283 -0.471 1 94.64 88 TYR A O 1
ATOM 714 N N . ILE A 1 89 ? -13.451 -23.119 -2.25 1 96.96 89 ILE A N 1
ATOM 715 C CA . ILE A 1 89 ? -12.38 -22.866 -3.209 1 96.96 89 ILE A CA 1
ATOM 716 C C . ILE A 1 89 ? -12.754 -21.683 -4.099 1 96.96 89 ILE A C 1
ATOM 718 O O . ILE A 1 89 ? -13.919 -21.521 -4.47 1 96.96 89 ILE A O 1
ATOM 722 N N . LEU A 1 90 ? -11.703 -20.974 -4.448 1 98.11 90 LEU A N 1
ATOM 723 C CA . LEU A 1 90 ? -11.911 -19.794 -5.28 1 98.11 90 LEU A CA 1
ATOM 724 C C . LEU A 1 90 ? -11.29 -19.985 -6.66 1 98.11 90 LEU A C 1
ATOM 726 O O . LEU A 1 90 ? -10.231 -20.604 -6.789 1 98.11 90 LEU A O 1
ATOM 730 N N . SER A 1 91 ? -11.944 -19.424 -7.673 1 98.43 91 SER A N 1
ATOM 731 C CA . SER A 1 91 ? -11.416 -19.368 -9.033 1 98.43 91 SER A CA 1
ATOM 732 C C . SER A 1 91 ? -11.886 -18.11 -9.756 1 98.43 91 SER A C 1
ATOM 734 O O . SER A 1 91 ? -12.868 -17.485 -9.351 1 98.43 91 SER A O 1
ATOM 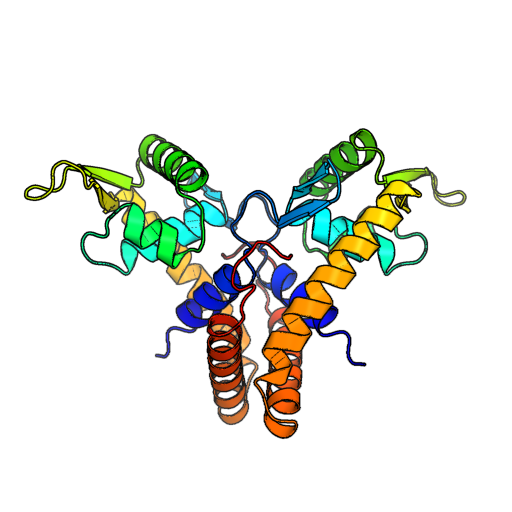736 N N . LEU A 1 92 ? -11.143 -17.779 -10.751 1 98.55 92 LEU A N 1
ATOM 737 C CA . LEU A 1 92 ? -11.558 -16.635 -11.555 1 98.55 92 LEU A CA 1
ATOM 738 C C . LEU A 1 92 ? -12.516 -17.065 -12.66 1 98.55 92 LEU A C 1
ATOM 740 O O . LEU A 1 92 ? -12.349 -18.135 -13.251 1 98.55 92 LEU A O 1
ATOM 744 N N . THR A 1 93 ? -13.53 -16.249 -12.876 1 98.4 93 THR A N 1
ATOM 745 C CA . THR A 1 93 ? -14.334 -16.417 -14.082 1 98.4 93 THR A CA 1
ATOM 746 C C . THR A 1 93 ? -13.535 -16.028 -15.323 1 98.4 93 THR A C 1
ATOM 748 O O . THR A 1 93 ? -12.385 -15.596 -15.217 1 98.4 93 THR A O 1
ATOM 751 N N . THR A 1 94 ? -14.14 -16.206 -16.49 1 98.34 94 THR A N 1
ATOM 752 C CA . THR A 1 94 ? -13.513 -15.738 -17.721 1 98.34 94 THR A CA 1
ATOM 753 C C . THR A 1 94 ? -13.245 -14.237 -17.655 1 98.34 94 THR A C 1
ATOM 755 O O . THR A 1 94 ? -12.161 -13.778 -18.023 1 98.34 94 THR A O 1
ATOM 758 N N . GLU A 1 95 ? -14.226 -13.51 -17.138 1 97.65 95 GLU A N 1
ATOM 759 C CA . GLU A 1 95 ? -14.064 -12.069 -16.964 1 97.65 95 GLU A CA 1
ATOM 760 C C . GLU A 1 95 ? -12.981 -11.756 -15.935 1 97.65 95 GLU A C 1
ATOM 762 O O . GLU A 1 95 ? -12.193 -10.826 -16.119 1 97.65 95 GLU A O 1
ATOM 767 N N . GLY A 1 96 ? -12.963 -12.54 -14.868 1 97.91 96 GLY A N 1
ATOM 768 C CA . GLY A 1 96 ? -11.927 -12.378 -13.861 1 97.91 96 GLY A CA 1
ATOM 769 C C . GLY A 1 96 ? -10.527 -12.585 -14.406 1 97.91 96 GLY A C 1
ATOM 770 O O . GLY A 1 96 ? -9.602 -11.852 -14.051 1 97.91 96 GLY A O 1
ATOM 771 N N . LYS A 1 97 ? -10.405 -13.545 -15.305 1 98.18 97 LYS A N 1
ATOM 772 C CA . LYS A 1 97 ? -9.115 -13.813 -15.934 1 98.18 97 LYS A CA 1
ATOM 773 C C . LYS A 1 97 ? -8.712 -12.676 -16.868 1 98.18 97 LYS A C 1
ATOM 775 O O . LYS A 1 97 ? -7.535 -12.319 -16.949 1 98.18 97 LYS A O 1
ATOM 780 N N . PHE A 1 98 ? -9.669 -12.176 -17.55 1 97.6 98 PHE A N 1
ATOM 781 C CA . PHE A 1 98 ? -9.41 -11.028 -18.41 1 97.6 98 PHE A CA 1
ATOM 782 C C . PHE A 1 98 ? -8.905 -9.844 -17.595 1 97.6 98 PHE A C 1
ATOM 784 O O . PHE A 1 98 ? -7.918 -9.205 -17.965 1 97.6 98 PHE A O 1
ATOM 791 N N . VAL A 1 99 ? -9.536 -9.57 -16.466 1 96.68 99 VAL A N 1
ATOM 792 C CA . VAL A 1 99 ? -9.146 -8.473 -15.586 1 96.68 99 VAL A CA 1
ATOM 793 C C . VAL A 1 99 ? -7.743 -8.724 -15.037 1 96.68 99 VAL A C 1
ATOM 795 O O . VAL A 1 99 ? -6.89 -7.835 -15.068 1 96.68 99 VAL A O 1
ATOM 798 N N . ALA A 1 100 ? -7.484 -9.946 -14.609 1 96.62 100 ALA A N 1
ATOM 799 C CA . ALA A 1 100 ? -6.177 -10.308 -14.068 1 96.62 100 ALA A CA 1
ATOM 800 C C . ALA A 1 100 ? -5.074 -10.074 -15.095 1 96.62 100 ALA A C 1
ATOM 802 O O . ALA A 1 100 ? -4.032 -9.495 -14.776 1 96.62 100 ALA A O 1
ATOM 803 N N . THR A 1 101 ? -5.335 -10.481 -16.27 1 96.47 101 THR A N 1
ATOM 804 C CA . THR A 1 101 ? -4.352 -10.352 -17.341 1 96.47 101 THR A CA 1
ATOM 805 C C . THR A 1 101 ? -4.123 -8.885 -17.692 1 96.47 101 THR A C 1
ATOM 807 O O . THR A 1 101 ? -2.986 -8.463 -17.909 1 96.47 101 THR A O 1
ATOM 810 N N . SER A 1 102 ? -5.204 -8.149 -17.748 1 95.3 102 SER A N 1
ATOM 811 C CA . SER A 1 102 ? -5.103 -6.728 -18.064 1 95.3 102 SER A CA 1
ATOM 812 C C . SER A 1 102 ? -4.277 -5.986 -17.019 1 95.3 102 SER A C 1
ATOM 814 O O . SER A 1 102 ? -3.384 -5.209 -17.363 1 95.3 102 SER A O 1
ATOM 816 N N . ILE A 1 103 ? -4.523 -6.244 -15.767 1 93.44 103 ILE A N 1
ATOM 817 C CA . ILE A 1 10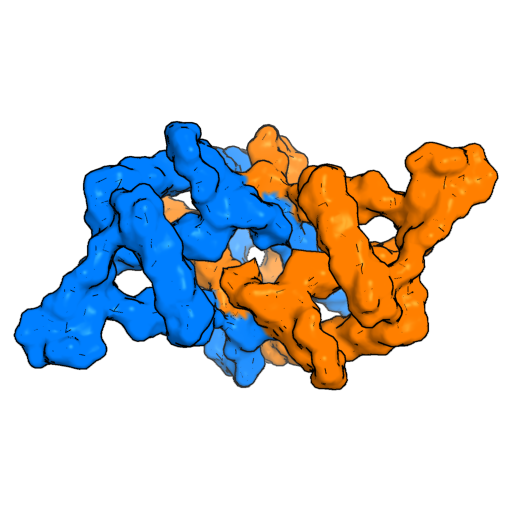3 ? -3.798 -5.591 -14.683 1 93.44 103 ILE A CA 1
ATOM 818 C C . ILE A 1 103 ? -2.328 -6.001 -14.725 1 93.44 103 ILE A C 1
ATOM 820 O O . ILE A 1 103 ? -1.438 -5.158 -14.589 1 93.44 103 ILE A O 1
ATOM 824 N N . SER A 1 104 ? -2.063 -7.297 -14.936 1 93.11 104 SER A N 1
ATOM 825 C CA . SER A 1 104 ? -0.696 -7.806 -14.988 1 93.11 104 SER A CA 1
ATOM 826 C C . SER A 1 104 ? 0.099 -7.14 -16.107 1 93.11 104 SER A C 1
ATOM 828 O O . SER A 1 104 ? 1.264 -6.786 -15.921 1 93.11 104 SER A O 1
ATOM 830 N N . THR A 1 105 ? -0.551 -6.999 -17.217 1 92.56 105 THR A N 1
ATOM 831 C CA . THR A 1 105 ? 0.108 -6.367 -18.355 1 92.56 105 THR A CA 1
ATOM 832 C C . THR A 1 105 ? 0.48 -4.923 -18.031 1 92.56 105 THR A C 1
ATOM 834 O O . THR A 1 105 ? 1.611 -4.498 -18.276 1 92.56 105 THR A O 1
ATOM 837 N N . GLU A 1 106 ? -0.468 -4.217 -17.437 1 89.55 106 GLU A N 1
ATOM 838 C CA . GLU A 1 106 ? -0.215 -2.825 -17.078 1 89.55 106 GLU A CA 1
ATOM 839 C C . GLU A 1 106 ? 0.897 -2.717 -16.038 1 89.55 106 GLU A C 1
ATOM 841 O O . GLU A 1 106 ? 1.781 -1.865 -16.153 1 89.55 106 GLU A O 1
ATOM 846 N N . MET A 1 107 ? 0.904 -3.558 -15.075 1 90.76 107 MET A N 1
ATOM 847 C CA . MET A 1 107 ? 1.909 -3.549 -14.016 1 90.76 107 MET A CA 1
ATOM 848 C C . MET A 1 107 ? 3.287 -3.897 -14.57 1 90.76 107 MET A C 1
ATOM 850 O O . MET A 1 107 ? 4.289 -3.299 -14.176 1 90.76 107 MET A O 1
ATOM 854 N N . ASN A 1 108 ? 3.304 -4.888 -15.405 1 90.58 108 ASN A N 1
ATOM 855 C CA . ASN A 1 108 ? 4.576 -5.287 -15.997 1 90.58 108 ASN A CA 1
ATOM 856 C C . ASN A 1 108 ? 5.185 -4.161 -16.828 1 90.58 108 ASN A C 1
ATOM 858 O O . ASN A 1 108 ? 6.4 -3.953 -16.804 1 90.58 108 ASN A O 1
ATOM 862 N N . VAL A 1 109 ? 4.371 -3.427 -17.547 1 89.4 109 VAL A N 1
ATOM 863 C CA . VAL A 1 109 ? 4.848 -2.291 -18.328 1 89.4 109 VAL A CA 1
ATOM 864 C C . VAL A 1 109 ? 5.44 -1.235 -17.397 1 89.4 109 VAL A C 1
ATOM 866 O O . VAL A 1 109 ? 6.533 -0.721 -17.647 1 89.4 109 VAL A O 1
ATOM 869 N N . TYR A 1 110 ? 4.744 -0.922 -16.34 1 90.75 110 TYR A N 1
ATOM 870 C CA . TYR A 1 110 ? 5.211 0.055 -15.363 1 90.75 110 TYR A CA 1
ATOM 871 C C . TYR A 1 110 ? 6.543 -0.371 -14.759 1 90.75 110 TYR A C 1
ATOM 873 O O . TYR A 1 110 ? 7.501 0.405 -14.741 1 90.75 110 TYR A O 1
ATOM 881 N N . LEU A 1 111 ? 6.621 -1.634 -14.298 1 92.78 111 LEU A N 1
ATOM 882 C CA . LEU A 1 111 ? 7.82 -2.116 -13.62 1 92.78 111 LEU A CA 1
ATOM 883 C C . LEU A 1 111 ? 8.993 -2.207 -14.59 1 92.78 111 LEU A C 1
ATOM 885 O O . LEU A 1 111 ? 10.14 -1.963 -14.208 1 92.78 111 LEU A O 1
ATOM 889 N N . GLU A 1 112 ? 8.677 -2.576 -15.771 1 91.69 112 GLU A N 1
ATOM 890 C CA . GLU A 1 112 ? 9.732 -2.592 -16.78 1 91.69 112 GLU A CA 1
ATOM 891 C C . GLU A 1 112 ? 10.31 -1.197 -16.998 1 91.69 112 GLU A C 1
ATOM 893 O O . GLU A 1 112 ? 11.527 -1.033 -17.103 1 91.69 112 GLU A O 1
ATOM 898 N N . GLU A 1 113 ? 9.462 -0.221 -17.087 1 92.37 113 GLU A N 1
ATOM 899 C CA . GLU A 1 113 ? 9.931 1.153 -17.241 1 92.37 113 GLU A CA 1
ATOM 900 C C . GLU A 1 113 ? 10.805 1.573 -16.062 1 92.37 113 GLU A C 1
ATOM 902 O O . GLU A 1 113 ? 11.867 2.169 -16.252 1 92.37 113 GLU A O 1
ATOM 907 N N . VAL A 1 114 ? 10.37 1.269 -14.891 1 94.08 114 VAL A N 1
ATOM 908 C CA . VAL A 1 114 ? 11.084 1.632 -13.671 1 94.08 114 VAL A CA 1
ATOM 909 C C . VAL A 1 114 ? 12.445 0.941 -13.643 1 94.08 114 VAL A C 1
ATOM 911 O O . VAL A 1 114 ? 13.471 1.585 -13.41 1 94.08 114 VAL A O 1
ATOM 914 N N . PHE A 1 115 ? 12.452 -0.324 -13.974 1 94.67 115 PHE A N 1
ATOM 915 C CA . PHE A 1 115 ? 13.68 -1.096 -13.83 1 94.67 115 PHE A CA 1
ATOM 916 C C . PHE A 1 115 ? 14.609 -0.864 -15.016 1 94.67 115 PHE A C 1
ATOM 918 O O . PHE A 1 115 ? 15.808 -1.139 -14.936 1 94.67 115 PHE A O 1
ATOM 925 N N . ASN A 1 116 ? 14.062 -0.412 -16.081 1 94.16 116 ASN A N 1
ATOM 926 C CA . ASN A 1 116 ? 14.91 -0.064 -17.216 1 94.16 116 ASN A CA 1
ATOM 927 C C . ASN A 1 116 ? 15.722 1.198 -16.943 1 94.16 116 ASN A C 1
ATOM 929 O O . ASN A 1 116 ? 16.687 1.487 -17.653 1 94.16 116 ASN A O 1
ATOM 933 N N . ASP A 1 117 ? 15.298 1.942 -15.95 1 95.38 117 ASP A N 1
ATOM 934 C CA . ASP A 1 117 ? 16.059 3.112 -15.522 1 95.38 117 ASP A CA 1
ATOM 935 C C . ASP A 1 117 ? 17.257 2.705 -14.667 1 95.38 117 ASP A C 1
ATOM 937 O O . ASP A 1 117 ? 18.108 3.536 -14.345 1 95.38 117 ASP A O 1
ATOM 941 N N . LEU A 1 118 ? 17.359 1.437 -14.295 1 95.78 118 LEU A N 1
ATOM 942 C CA . LEU A 1 118 ? 18.454 0.892 -13.501 1 95.78 118 LEU A CA 1
ATOM 943 C C . LEU A 1 118 ? 19.383 0.045 -14.364 1 95.78 118 LEU A C 1
ATOM 945 O O . LEU A 1 118 ? 18.929 -0.644 -15.28 1 95.78 118 LEU A O 1
ATOM 949 N N . ASN A 1 119 ? 20.656 0.091 -14.101 1 96.18 119 ASN A N 1
ATOM 950 C CA . ASN A 1 119 ? 21.54 -0.858 -14.769 1 96.18 119 ASN A CA 1
ATOM 951 C C . ASN A 1 119 ? 21.428 -2.253 -14.161 1 96.18 119 ASN A C 1
ATOM 953 O O . ASN A 1 119 ? 20.758 -2.439 -13.144 1 96.18 119 ASN A O 1
ATOM 957 N N . GLU A 1 120 ? 22.001 -3.196 -14.788 1 95.41 120 GLU A N 1
ATOM 958 C CA . GLU A 1 120 ? 21.828 -4.592 -14.395 1 95.41 120 GLU A CA 1
ATOM 959 C C . GLU A 1 120 ? 22.281 -4.821 -12.957 1 95.41 120 GLU A C 1
ATOM 961 O O . GLU A 1 120 ? 21.642 -5.566 -12.21 1 95.41 120 GLU A O 1
ATOM 966 N N . PHE A 1 121 ? 23.34 -4.169 -12.579 1 96.22 121 PHE A N 1
ATOM 967 C CA . PHE A 1 121 ? 23.851 -4.304 -11.22 1 96.22 121 PHE A CA 1
ATOM 968 C C . PHE A 1 121 ? 22.875 -3.708 -10.212 1 96.22 121 PHE A C 1
ATOM 970 O O . PHE A 1 121 ? 22.567 -4.332 -9.194 1 96.22 121 PHE A O 1
ATOM 977 N N . GLU A 1 122 ? 22.317 -2.545 -10.5 1 96.03 122 GLU A N 1
ATOM 978 C CA . GLU A 1 122 ? 21.335 -1.895 -9.638 1 96.03 122 GLU A CA 1
ATOM 979 C C . GLU A 1 122 ? 20.069 -2.737 -9.511 1 96.03 122 GLU A C 1
ATOM 981 O O . GLU A 1 122 ? 19.516 -2.876 -8.418 1 96.03 122 GLU A O 1
ATOM 986 N N . LYS A 1 123 ? 19.666 -3.279 -10.638 1 96.43 123 LYS A N 1
ATOM 987 C CA . LYS A 1 123 ? 18.474 -4.122 -10.633 1 96.43 123 LYS A CA 1
ATOM 988 C C . LYS A 1 123 ? 18.631 -5.291 -9.665 1 96.43 123 LYS A C 1
ATOM 990 O O . LYS A 1 123 ? 17.747 -5.547 -8.844 1 96.43 123 LYS A O 1
ATOM 995 N N . GLU A 1 124 ? 19.708 -5.902 -9.741 1 96.27 124 GLU A N 1
ATOM 996 C CA . GLU A 1 124 ? 19.974 -7.063 -8.897 1 96.27 124 GLU A CA 1
ATOM 997 C C . GLU A 1 124 ? 20.006 -6.676 -7.421 1 96.27 124 GLU A C 1
ATOM 999 O O . GLU A 1 124 ? 19.436 -7.372 -6.579 1 96.27 124 GLU A O 1
ATOM 1004 N N . ILE A 1 125 ? 20.606 -5.571 -7.102 1 97.2 125 ILE A N 1
ATOM 1005 C CA . ILE A 1 125 ? 20.74 -5.123 -5.72 1 97.2 125 ILE A CA 1
ATOM 1006 C C . ILE A 1 125 ? 19.37 -4.741 -5.166 1 97.2 125 ILE A C 1
ATOM 1008 O O . ILE A 1 125 ? 19.036 -5.083 -4.029 1 97.2 125 ILE A O 1
ATOM 1012 N N . VAL A 1 126 ? 18.589 -4.058 -5.969 1 97.35 126 VAL A N 1
ATOM 1013 C CA . VAL A 1 126 ? 17.259 -3.639 -5.541 1 97.35 126 VAL A CA 1
ATOM 1014 C C . VAL A 1 126 ? 16.395 -4.867 -5.262 1 97.35 126 VAL A C 1
ATOM 1016 O O . VAL A 1 126 ? 15.756 -4.958 -4.211 1 97.35 126 VAL A O 1
ATOM 1019 N N . ILE A 1 127 ? 16.434 -5.824 -6.159 1 96.85 127 ILE A N 1
ATOM 1020 C CA . ILE A 1 127 ? 15.614 -7.022 -6.02 1 96.85 127 ILE A CA 1
ATOM 1021 C C . ILE A 1 127 ? 16.061 -7.815 -4.794 1 96.85 127 ILE A C 1
ATOM 1023 O O . ILE A 1 127 ? 15.234 -8.222 -3.975 1 96.85 127 ILE A O 1
ATOM 1027 N N . LYS A 1 128 ? 17.333 -7.982 -4.641 1 97.23 128 LYS A N 1
ATOM 1028 C CA . LYS A 1 128 ? 17.862 -8.699 -3.484 1 97.23 128 LYS A CA 1
ATOM 1029 C C . LYS A 1 128 ? 17.52 -7.974 -2.185 1 97.23 128 LYS A C 1
ATOM 1031 O O . LYS A 1 128 ? 17.207 -8.611 -1.177 1 97.23 128 LYS A O 1
ATOM 1036 N N . SER A 1 129 ? 17.605 -6.676 -2.213 1 97.54 129 SER A N 1
ATOM 1037 C CA . SER A 1 129 ? 17.307 -5.866 -1.036 1 97.54 129 SER A CA 1
ATOM 1038 C C . SER A 1 129 ? 15.848 -6.014 -0.618 1 97.54 129 SER A C 1
ATOM 1040 O O . SER A 1 129 ? 15.55 -6.186 0.565 1 97.54 129 SER A O 1
ATOM 1042 N N . ILE A 1 130 ? 14.944 -5.972 -1.573 1 96.68 130 ILE A N 1
ATOM 1043 C CA . ILE A 1 130 ? 13.52 -6.086 -1.275 1 96.68 130 ILE A CA 1
ATOM 1044 C C . ILE A 1 130 ? 13.212 -7.49 -0.759 1 96.68 130 ILE A C 1
ATOM 1046 O O . ILE A 1 130 ? 12.441 -7.654 0.189 1 96.68 130 ILE A O 1
ATOM 1050 N N . LYS A 1 131 ? 13.844 -8.46 -1.367 1 97.06 131 LYS A N 1
ATOM 1051 C CA . LYS A 1 131 ? 13.656 -9.827 -0.89 1 97.06 131 LYS A CA 1
ATOM 1052 C C . LYS A 1 131 ? 14.145 -9.98 0.547 1 97.06 131 LYS A C 1
ATOM 1054 O O . LYS A 1 131 ? 13.474 -10.601 1.375 1 97.06 131 LYS A O 1
ATOM 1059 N N . ARG A 1 132 ? 15.304 -9.41 0.843 1 96.9 132 ARG A N 1
ATOM 1060 C CA . ARG A 1 132 ? 15.862 -9.467 2.191 1 96.9 132 ARG A CA 1
ATOM 1061 C C . ARG A 1 132 ? 14.965 -8.736 3.185 1 96.9 132 ARG A C 1
ATOM 1063 O O . ARG A 1 132 ? 14.771 -9.2 4.311 1 96.9 132 ARG A O 1
ATOM 1070 N N . LEU A 1 133 ? 14.455 -7.619 2.797 1 95.93 133 LEU A N 1
ATOM 1071 C CA . LEU A 1 133 ? 13.522 -6.862 3.624 1 95.93 133 LEU A CA 1
ATOM 1072 C C . LEU A 1 133 ? 12.267 -7.678 3.914 1 95.93 133 LEU A C 1
ATOM 1074 O O . LEU A 1 133 ? 11.816 -7.746 5.06 1 95.93 133 LEU A O 1
ATOM 1078 N N . ASN A 1 134 ? 11.74 -8.291 2.863 1 95.17 134 ASN A N 1
ATOM 1079 C CA . ASN A 1 134 ? 10.577 -9.156 3.033 1 95.17 134 ASN A CA 1
ATOM 1080 C C . ASN A 1 134 ? 10.85 -10.271 4.038 1 95.17 134 ASN A C 1
ATOM 1082 O O . ASN A 1 134 ? 9.992 -10.594 4.862 1 95.17 134 ASN A O 1
ATOM 1086 N N . GLU A 1 135 ? 11.986 -10.842 3.982 1 95.9 135 GLU A N 1
ATOM 1087 C CA . GLU A 1 135 ? 12.36 -11.909 4.906 1 95.9 135 GLU A CA 1
ATOM 1088 C C . GLU A 1 135 ? 12.428 -11.397 6.342 1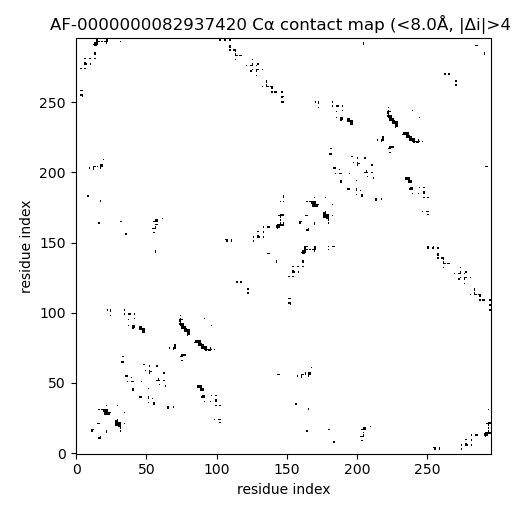 95.9 135 GLU A C 1
ATOM 1090 O O . GLU A 1 135 ? 11.958 -12.063 7.267 1 95.9 135 GLU A O 1
ATOM 1095 N N . SER A 1 136 ? 13.055 -10.273 6.507 1 95.67 136 SER A N 1
ATOM 1096 C CA . SER A 1 136 ? 13.166 -9.686 7.839 1 95.67 136 SER A CA 1
ATOM 1097 C C . SER A 1 136 ? 11.792 -9.352 8.412 1 95.67 136 SER A C 1
ATOM 1099 O O . SER A 1 136 ? 11.529 -9.598 9.591 1 95.67 136 SER A O 1
ATOM 1101 N N . MET A 1 137 ? 10.902 -8.803 7.598 1 94.08 137 MET A N 1
ATOM 1102 C CA . MET A 1 137 ? 9.554 -8.461 8.043 1 94.08 137 MET A CA 1
ATOM 1103 C C . MET A 1 137 ? 8.78 -9.712 8.445 1 94.08 137 MET A C 1
ATOM 1105 O O . MET A 1 137 ? 7.983 -9.679 9.385 1 94.08 137 MET A O 1
ATOM 1109 N N . ALA A 1 138 ? 9.017 -10.795 7.745 1 92.11 138 ALA A N 1
ATOM 1110 C CA . ALA A 1 138 ? 8.34 -12.053 8.05 1 92.11 138 ALA A CA 1
ATOM 1111 C C . ALA A 1 138 ? 8.738 -12.568 9.431 1 92.11 138 ALA A C 1
ATOM 1113 O O . ALA A 1 138 ? 7.985 -13.313 10.062 1 92.11 138 ALA A O 1
ATOM 1114 N N . LYS A 1 139 ? 9.88 -12.15 9.938 1 91.74 139 LYS A N 1
ATOM 1115 C CA . LYS A 1 139 ? 10.395 -12.615 11.223 1 91.74 139 LYS A CA 1
ATOM 1116 C C . LYS A 1 139 ? 9.922 -11.716 12.362 1 91.74 139 LYS A C 1
ATOM 1118 O O . LYS A 1 139 ? 10.055 -12.071 13.536 1 91.74 139 LYS A O 1
ATOM 1123 N N . SER A 1 140 ? 9.461 -10.573 11.954 1 88.65 140 SER A N 1
ATOM 1124 C CA . SER A 1 140 ? 9.063 -9.621 12.986 1 88.65 140 SER A CA 1
ATOM 1125 C C . SER A 1 140 ? 7.863 -10.133 13.776 1 88.65 140 SER A C 1
ATOM 1127 O O . SER A 1 140 ? 6.978 -10.785 13.218 1 88.65 140 SER A O 1
ATOM 1129 N N . THR A 1 141 ? 7.726 -9.787 15.044 1 81.17 141 THR A N 1
ATOM 1130 C CA . THR A 1 141 ? 6.624 -10.171 15.918 1 81.17 141 THR A CA 1
ATOM 1131 C C . THR A 1 141 ? 5.379 -9.342 15.615 1 81.17 141 THR A C 1
ATOM 1133 O O . THR A 1 141 ? 4.281 -9.674 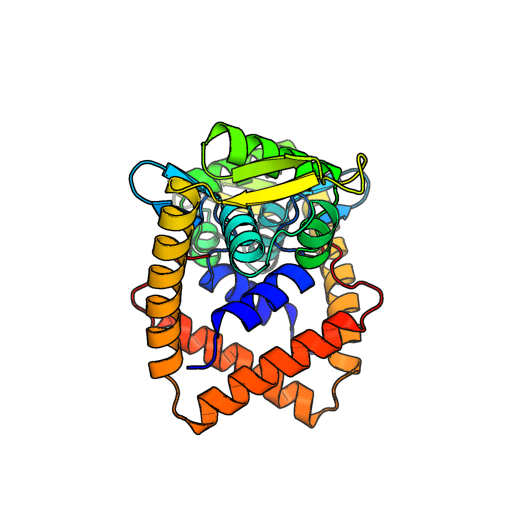16.065 1 81.17 141 THR A O 1
ATOM 1136 N N . VAL A 1 142 ? 5.557 -8.306 14.87 1 74.01 142 VAL A N 1
ATOM 1137 C CA . VAL A 1 142 ? 4.466 -7.379 14.588 1 74.01 142 VAL A CA 1
ATOM 1138 C C . VAL A 1 142 ? 4.003 -7.551 13.143 1 74.01 142 VAL A C 1
ATOM 1140 O O . VAL A 1 142 ? 3.104 -6.842 12.684 1 74.01 142 VAL A O 1
ATOM 1143 N N . CYS A 1 143 ? 4.681 -8.474 12.706 1 68.87 143 CYS A N 1
ATOM 1144 C CA . CYS A 1 143 ? 4.42 -8.607 11.277 1 68.87 143 CYS A CA 1
ATOM 1145 C C . CYS A 1 143 ? 2.924 -8.689 11.001 1 68.87 143 CYS A C 1
ATOM 1147 O O . CYS A 1 143 ? 2.19 -9.362 11.727 1 68.87 143 CYS A O 1
ATOM 1149 N N . CYS A 1 144 ? 2.635 -7.864 10.034 1 64.73 144 CYS A N 1
ATOM 1150 C CA . CYS A 1 144 ? 1.58 -7.684 9.042 1 64.73 144 CYS A CA 1
ATOM 1151 C C . CYS A 1 144 ? 0.329 -7.089 9.678 1 64.73 144 CYS A C 1
ATOM 1153 O O . CYS A 1 144 ? -0.788 -7.375 9.245 1 64.73 144 CYS A O 1
ATOM 1155 N N . LYS A 1 145 ? 0.661 -6.815 10.927 1 64.99 145 LYS A N 1
ATOM 1156 C CA . LYS A 1 145 ? -0.381 -5.994 11.536 1 64.99 145 LYS A CA 1
ATOM 1157 C C . LYS A 1 145 ? -0.382 -4.584 10.953 1 64.99 145 LYS A C 1
ATOM 1159 O O . LYS A 1 145 ? 0.669 -4.063 10.572 1 64.99 145 LYS A O 1
ATOM 1164 N N . PRO A 1 146 ? -1.536 -4.149 10.525 1 58.4 146 PRO A N 1
ATOM 1165 C CA . PRO A 1 146 ? -1.635 -2.861 9.835 1 58.4 146 PRO A CA 1
ATOM 1166 C C . PRO A 1 146 ? -0.907 -1.739 10.574 1 58.4 146 PRO A C 1
ATOM 1168 O O . PRO A 1 146 ? -1.175 -1.497 11.754 1 58.4 146 PRO A O 1
ATOM 1171 N N . VAL A 1 147 ? 0.433 -1.532 10.336 1 56.63 147 VAL A N 1
ATOM 1172 C CA . VAL A 1 147 ? 1.05 -0.476 11.131 1 56.63 147 VAL A CA 1
ATOM 1173 C C . VAL A 1 147 ? 1.107 0.816 10.319 1 56.63 147 VAL A C 1
ATOM 1175 O O . VAL A 1 147 ? 1.587 1.842 10.807 1 56.63 147 VAL A O 1
ATOM 1178 N N . PHE A 1 148 ? 0.631 0.74 9.084 1 59.28 148 PHE A N 1
ATOM 1179 C CA . PHE A 1 148 ? 0.721 1.98 8.322 1 59.28 148 PHE A CA 1
ATOM 1180 C C . PHE A 1 148 ? -0.641 2.658 8.229 1 59.28 148 PHE A C 1
ATOM 1182 O O . PHE A 1 148 ? -1.676 1.988 8.243 1 59.28 148 PHE A O 1
ATOM 1189 N N . MET B 1 1 ? 11.775 -14.134 -16.98 1 47.25 1 MET B N 1
ATOM 1190 C CA . MET B 1 1 ? 11.871 -12.74 -16.556 1 47.25 1 MET B CA 1
ATOM 1191 C C . MET B 1 1 ? 11.33 -12.564 -15.141 1 47.25 1 MET B C 1
ATOM 1193 O O . MET B 1 1 ? 10.375 -13.236 -14.749 1 47.25 1 MET B O 1
ATOM 1197 N N . GLU B 1 2 ? 12.164 -12.237 -14.175 1 60.54 2 GLU B N 1
ATOM 1198 C CA . GLU B 1 2 ? 11.853 -12.206 -12.749 1 60.54 2 GLU B CA 1
ATOM 1199 C C . GLU B 1 2 ? 10.557 -11.445 -12.484 1 60.54 2 GLU B C 1
ATOM 1201 O O . GLU B 1 2 ? 10.308 -10.403 -13.093 1 60.54 2 GLU B O 1
ATOM 1206 N N . ASN B 1 3 ? 9.55 -12.089 -11.932 1 82.64 3 ASN B N 1
ATOM 1207 C CA . ASN B 1 3 ? 8.251 -11.525 -11.579 1 82.64 3 ASN B CA 1
ATOM 1208 C C . ASN B 1 3 ? 8.377 -10.464 -10.49 1 82.64 3 ASN B C 1
ATOM 1210 O O . ASN B 1 3 ? 8.252 -10.769 -9.303 1 82.64 3 ASN B O 1
ATOM 1214 N N . TYR B 1 4 ? 8.804 -9.219 -10.904 1 89.92 4 TYR B N 1
ATOM 1215 C CA . TYR B 1 4 ? 8.988 -8.108 -9.977 1 89.92 4 TYR B CA 1
ATOM 1216 C C . TYR B 1 4 ? 7.712 -7.838 -9.189 1 89.92 4 TYR B C 1
ATOM 1218 O O . TYR B 1 4 ? 7.767 -7.481 -8.01 1 89.92 4 TYR B O 1
ATOM 1226 N N . ARG B 1 5 ? 6.693 -8.182 -9.793 1 91.37 5 ARG B N 1
ATOM 1227 C CA . ARG B 1 5 ? 5.403 -7.875 -9.183 1 91.37 5 ARG B CA 1
ATOM 1228 C C . ARG B 1 5 ? 5.195 -8.685 -7.907 1 91.37 5 ARG B C 1
ATOM 1230 O O . ARG B 1 5 ? 4.666 -8.171 -6.919 1 91.37 5 ARG B O 1
ATOM 1237 N N . SER B 1 6 ? 5.656 -9.94 -7.924 1 93.46 6 SER B N 1
ATOM 1238 C CA . SER B 1 6 ? 5.454 -10.812 -6.772 1 93.46 6 SER B CA 1
ATOM 1239 C C . SER B 1 6 ? 6.188 -10.285 -5.544 1 93.46 6 SER B C 1
ATOM 1241 O O . SER B 1 6 ? 5.686 -10.387 -4.423 1 93.46 6 SER B O 1
ATOM 1243 N N . ILE B 1 7 ? 7.343 -9.663 -5.689 1 93.9 7 ILE B N 1
ATOM 1244 C CA . ILE B 1 7 ? 8.14 -9.191 -4.562 1 93.9 7 ILE B CA 1
ATOM 1245 C C . ILE B 1 7 ? 7.47 -7.973 -3.93 1 93.9 7 ILE B C 1
ATOM 1247 O O . ILE B 1 7 ? 7.427 -7.847 -2.704 1 93.9 7 ILE B O 1
ATOM 1251 N N . PHE B 1 8 ? 6.869 -7.125 -4.757 1 93.59 8 PHE B N 1
ATOM 1252 C CA . PHE B 1 8 ? 6.207 -5.937 -4.233 1 93.59 8 PHE B CA 1
ATOM 1253 C C . PHE B 1 8 ? 4.841 -6.288 -3.656 1 93.59 8 PHE B C 1
ATOM 1255 O O . PHE B 1 8 ? 4.379 -5.652 -2.707 1 93.59 8 PHE B O 1
ATOM 1262 N N . HIS B 1 9 ? 4.221 -7.336 -4.25 1 92.99 9 HIS B N 1
ATOM 1263 C CA . HIS B 1 9 ? 2.988 -7.874 -3.687 1 92.99 9 HIS B CA 1
ATOM 1264 C C . HIS B 1 9 ? 3.193 -8.333 -2.247 1 92.99 9 HIS B C 1
ATOM 1266 O O . HIS B 1 9 ? 2.396 -8.003 -1.366 1 92.99 9 HIS B O 1
ATOM 1272 N N . VAL B 1 10 ? 4.283 -8.993 -1.979 1 93.25 10 VAL B N 1
ATOM 1273 C CA . VAL B 1 10 ? 4.619 -9.472 -0.642 1 93.25 10 VAL B CA 1
ATOM 1274 C C . VAL B 1 10 ? 4.929 -8.287 0.269 1 93.25 10 VAL B C 1
ATOM 1276 O O . VAL B 1 10 ? 4.495 -8.253 1.423 1 93.25 10 VAL B O 1
ATOM 1279 N N . LEU B 1 11 ? 5.649 -7.301 -0.23 1 93.7 11 LEU B N 1
ATOM 1280 C CA . LEU B 1 11 ? 5.996 -6.118 0.551 1 93.7 11 LEU B CA 1
ATOM 1281 C C . LEU B 1 11 ? 4.743 -5.379 1.005 1 93.7 11 LEU B C 1
ATOM 1283 O O . LEU B 1 11 ? 4.639 -4.981 2.167 1 93.7 11 LEU B O 1
ATOM 1287 N N . THR B 1 12 ? 3.732 -5.233 0.109 1 92.8 12 THR B N 1
ATOM 1288 C CA . THR B 1 12 ? 2.473 -4.557 0.402 1 92.8 12 THR B CA 1
ATOM 1289 C C . THR B 1 12 ? 1.735 -5.258 1.539 1 92.8 12 THR B C 1
ATOM 1291 O O . THR B 1 12 ? 1.242 -4.606 2.461 1 92.8 12 THR B O 1
ATOM 1294 N N . ARG B 1 13 ? 1.777 -6.555 1.533 1 90.48 13 ARG B N 1
ATOM 1295 C CA . ARG B 1 13 ? 1.116 -7.345 2.567 1 90.48 13 ARG B CA 1
ATOM 1296 C C . ARG B 1 13 ? 1.834 -7.208 3.905 1 90.48 13 ARG B C 1
ATOM 1298 O O . ARG B 1 13 ? 1.193 -7.118 4.953 1 90.48 13 ARG B O 1
ATOM 1305 N N . ARG B 1 14 ? 3.119 -7.206 3.887 1 91.21 14 ARG B N 1
ATOM 1306 C CA . ARG B 1 14 ? 3.904 -7.181 5.117 1 91.21 14 ARG B CA 1
ATOM 1307 C C . ARG B 1 14 ? 3.772 -5.836 5.823 1 91.21 14 ARG B C 1
ATOM 1309 O O . ARG B 1 14 ? 3.891 -5.757 7.048 1 91.21 14 ARG B O 1
ATOM 1316 N N . PHE B 1 15 ? 3.4 -4.837 5.058 1 91.13 15 PHE B N 1
ATOM 1317 C CA . PHE B 1 15 ? 3.166 -3.522 5.645 1 91.13 15 PHE B CA 1
ATOM 1318 C C . PHE B 1 15 ? 1.71 -3.37 6.069 1 91.13 15 PHE B C 1
ATOM 1320 O O . PHE B 1 15 ? 1.339 -2.369 6.686 1 91.13 15 PHE B O 1
ATOM 1327 N N . GLY B 1 16 ? 0.888 -4.352 5.691 1 89.37 16 GLY B N 1
ATOM 1328 C CA . GLY B 1 16 ? -0.519 -4.309 6.056 1 89.37 16 GLY B CA 1
ATOM 1329 C C . GLY B 1 16 ? -1.31 -3.285 5.264 1 89.37 16 GLY B C 1
ATOM 1330 O O . GLY B 1 16 ? -2.332 -2.782 5.735 1 89.37 16 GLY B O 1
ATOM 1331 N N . LEU B 1 17 ? -0.915 -2.99 4.055 1 90.23 17 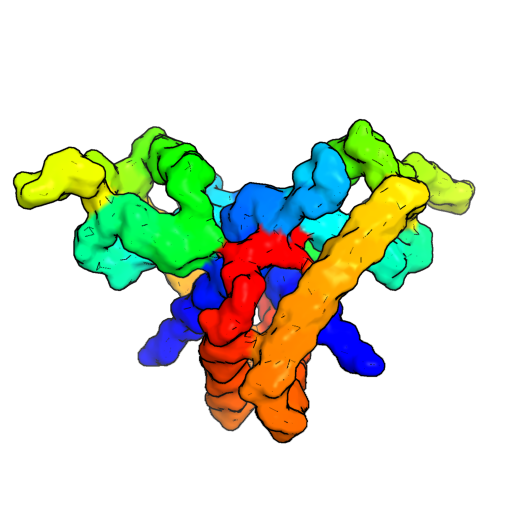LEU B N 1
ATOM 1332 C CA . LEU B 1 17 ? -1.484 -1.881 3.297 1 90.23 17 LEU B CA 1
ATOM 1333 C C . LEU B 1 17 ? -2.838 -2.264 2.708 1 90.23 17 LEU B C 1
ATOM 1335 O O . LEU B 1 17 ? -3.565 -1.405 2.203 1 90.23 17 LEU B O 1
ATOM 1339 N N . LEU B 1 18 ? -3.255 -3.493 2.801 1 89.23 18 LEU B N 1
ATOM 1340 C CA . LEU B 1 18 ? -4.509 -3.937 2.203 1 89.23 18 LEU B CA 1
ATOM 1341 C C . LEU B 1 18 ? -5.624 -3.974 3.243 1 89.23 18 LEU B C 1
ATOM 1343 O O . LEU B 1 18 ? -6.783 -4.229 2.907 1 89.23 18 LEU B O 1
ATOM 1347 N N . ASN B 1 19 ? -5.264 -3.703 4.433 1 87.24 19 ASN B N 1
ATOM 1348 C CA . ASN B 1 19 ? -6.267 -3.7 5.493 1 87.24 19 ASN B CA 1
ATOM 1349 C C . ASN B 1 19 ? -7.092 -2.417 5.48 1 87.24 19 ASN B C 1
ATOM 1351 O O . ASN B 1 19 ? -6.59 -1.354 5.11 1 87.24 19 ASN B O 1
ATOM 1355 N N . LYS B 1 20 ? -8.285 -2.62 5.932 1 82.7 20 LYS B N 1
ATOM 1356 C CA . LYS B 1 20 ? -9.166 -1.459 6.016 1 82.7 20 LYS B CA 1
ATOM 1357 C C . LYS B 1 20 ? -8.62 -0.424 6.995 1 82.7 20 LYS B C 1
ATOM 1359 O O . LYS B 1 20 ? -8.583 0.769 6.688 1 82.7 20 LYS B O 1
ATOM 1364 N N . ASN B 1 21 ? -8.244 -1.004 8.122 1 87.09 21 ASN B N 1
ATOM 1365 C CA . ASN B 1 21 ? -7.691 -0.151 9.168 1 87.09 21 ASN B CA 1
ATOM 1366 C C . ASN B 1 21 ? -6.216 -0.453 9.416 1 87.09 21 ASN B C 1
ATOM 1368 O O . ASN B 1 21 ? -5.802 -1.614 9.384 1 87.09 21 ASN B O 1
ATOM 1372 N N . CYS B 1 22 ? -5.521 0.57 9.577 1 86.56 22 CYS B N 1
ATOM 1373 C CA . CYS B 1 22 ? -4.113 0.367 9.897 1 86.56 22 CYS B CA 1
ATOM 1374 C C . CYS B 1 22 ? -3.926 0.086 11.383 1 86.56 22 CYS B C 1
ATOM 1376 O O . CYS B 1 22 ? -3.119 -0.766 11.762 1 86.56 22 CYS B O 1
ATOM 1378 N N . CYS B 1 23 ? -4.766 0.857 12.126 1 88.3 23 CYS B N 1
ATOM 1379 C CA . CYS B 1 23 ? -4.511 0.731 13.557 1 88.3 23 CYS B CA 1
ATOM 1380 C C . CYS B 1 23 ? -5.617 1.395 14.368 1 88.3 23 CYS B C 1
ATOM 1382 O O . CYS B 1 23 ? -6.531 1.998 13.803 1 88.3 23 CYS B O 1
ATOM 1384 N N . THR B 1 24 ? -5.491 1.075 15.648 1 90.03 24 THR B N 1
ATOM 1385 C CA . THR B 1 24 ? -6.385 1.696 16.62 1 90.03 24 THR B CA 1
ATOM 1386 C C . THR B 1 24 ? -5.591 2.478 17.662 1 90.03 24 THR B C 1
ATOM 1388 O O . THR B 1 24 ? -4.635 1.958 18.24 1 90.03 24 THR B O 1
ATOM 1391 N N . VAL B 1 25 ? -5.916 3.715 17.751 1 92.01 25 VAL B N 1
ATOM 1392 C CA . VAL B 1 25 ? -5.32 4.566 18.775 1 92.01 25 VAL B CA 1
ATOM 1393 C C . VAL B 1 25 ? -6.399 5.038 19.747 1 92.01 25 VAL B C 1
ATOM 1395 O O . VAL B 1 25 ? -7.287 5.807 19.372 1 92.01 25 VAL B O 1
ATOM 1398 N N . GLY B 1 26 ? -6.239 4.583 20.978 1 89.84 26 GLY B N 1
ATOM 1399 C CA . GLY B 1 26 ? -7.36 4.819 21.874 1 89.84 26 GLY B CA 1
ATOM 1400 C C . GLY B 1 26 ? -8.657 4.206 21.381 1 89.84 26 GLY B C 1
ATOM 1401 O O . GLY B 1 26 ? -8.715 3.008 21.098 1 89.84 26 GLY B O 1
ATOM 1402 N N . ASP B 1 27 ? -9.655 5.009 21.157 1 88.96 27 ASP B N 1
ATOM 1403 C CA . ASP B 1 27 ? -10.953 4.514 20.71 1 88.96 27 ASP B CA 1
ATOM 1404 C C . ASP B 1 27 ? -11.191 4.848 19.239 1 88.96 27 ASP B C 1
ATOM 1406 O O . ASP B 1 27 ? -12.309 4.708 18.738 1 88.96 27 ASP B O 1
ATOM 1410 N N . VAL B 1 28 ? -10.131 5.259 18.61 1 91.89 28 VAL B N 1
ATOM 1411 C CA . VAL B 1 28 ? -10.317 5.72 17.238 1 91.89 28 VAL B CA 1
ATOM 1412 C C . VAL B 1 28 ? -9.672 4.733 16.268 1 91.89 28 VAL B C 1
ATOM 1414 O O . VAL B 1 28 ? -8.501 4.378 16.422 1 91.89 28 VAL B O 1
ATOM 1417 N N . GLU B 1 29 ? -10.431 4.28 15.324 1 93.19 29 GLU B N 1
ATOM 1418 C CA . GLU B 1 29 ? -9.912 3.469 14.226 1 93.19 29 GLU B CA 1
ATOM 1419 C C . GLU B 1 29 ? -9.391 4.346 13.091 1 93.19 29 GLU B C 1
ATOM 1421 O O . GLU B 1 29 ? -10.1 5.23 12.606 1 93.19 29 GLU B O 1
ATOM 1426 N N . ILE B 1 30 ? -8.202 4.121 12.768 1 94.72 30 ILE B N 1
ATOM 1427 C CA . ILE B 1 30 ? -7.561 4.926 11.734 1 94.72 30 ILE B CA 1
ATOM 1428 C C . ILE B 1 30 ? -7.323 4.075 10.49 1 94.72 30 ILE B C 1
ATOM 1430 O O . ILE B 1 30 ? -6.747 2.988 10.575 1 94.72 30 ILE B O 1
ATOM 1434 N N . SER B 1 31 ? -7.784 4.524 9.354 1 93.27 31 SER B N 1
ATOM 1435 C CA . SER B 1 31 ? -7.53 3.821 8.101 1 93.27 31 SER B CA 1
ATOM 1436 C C . SER B 1 31 ? -6.099 4.043 7.622 1 93.27 31 SER B C 1
ATOM 1438 O O . SER B 1 31 ? -5.42 4.961 8.086 1 93.27 31 SER B O 1
ATOM 1440 N N . THR B 1 32 ? -5.694 3.259 6.696 1 92.01 32 THR B N 1
ATOM 1441 C CA . THR B 1 32 ? -4.361 3.389 6.118 1 92.01 32 THR B CA 1
ATOM 1442 C C . THR B 1 32 ? -4.19 4.751 5.452 1 92.01 32 THR B C 1
ATOM 1444 O O . THR B 1 32 ? -3.188 5.435 5.673 1 92.01 32 THR B O 1
ATOM 1447 N N . VAL B 1 33 ? -5.198 5.195 4.711 1 93.47 33 VAL B N 1
ATOM 1448 C CA . VAL B 1 33 ? -5.116 6.478 4.02 1 93.47 33 VAL B CA 1
ATOM 1449 C C . VAL B 1 33 ? -5.09 7.614 5.04 1 93.47 33 VAL B C 1
ATOM 1451 O O . VAL B 1 33 ? -4.306 8.557 4.907 1 93.47 33 VAL B O 1
ATOM 1454 N N . HIS B 1 34 ? -5.9 7.518 6.108 1 96.35 34 HIS B N 1
ATOM 1455 C CA . HIS B 1 34 ? -5.911 8.537 7.152 1 96.35 34 HIS B CA 1
ATOM 1456 C C . HIS B 1 34 ? -4.553 8.636 7.839 1 96.35 34 HIS B C 1
ATOM 1458 O O . HIS B 1 34 ? -4.069 9.737 8.112 1 96.35 34 HIS B O 1
ATOM 1464 N N . SER B 1 35 ? -3.967 7.497 8.074 1 95.64 35 SER B N 1
ATOM 1465 C CA . SER B 1 35 ? -2.651 7.469 8.704 1 95.64 35 SER B CA 1
ATOM 1466 C C . SER B 1 35 ? -1.618 8.205 7.858 1 95.64 35 SER B C 1
ATOM 1468 O O . SER B 1 35 ? -0.82 8.985 8.383 1 95.64 35 SER B O 1
ATOM 1470 N N . HIS B 1 36 ? -1.631 8.022 6.585 1 95.47 36 HIS B N 1
ATOM 1471 C CA . HIS B 1 36 ? -0.684 8.67 5.685 1 95.47 36 HIS B CA 1
ATOM 1472 C C . HIS B 1 36 ? -0.954 10.168 5.587 1 95.47 36 HIS B C 1
ATOM 1474 O O . HIS B 1 36 ? -0.019 10.967 5.506 1 95.47 36 HIS B O 1
ATOM 1480 N N . ILE B 1 37 ? -2.218 10.514 5.609 1 97.04 37 ILE B N 1
ATOM 1481 C CA . ILE B 1 37 ? -2.574 11.929 5.573 1 97.04 37 ILE B CA 1
ATOM 1482 C C . ILE B 1 37 ? -2.081 12.617 6.844 1 97.04 37 ILE B C 1
ATOM 1484 O O . ILE B 1 37 ? -1.456 13.678 6.78 1 97.04 37 ILE B O 1
ATOM 1488 N N . ILE B 1 38 ? -2.351 12 7.962 1 97.41 38 ILE B N 1
ATOM 1489 C CA . ILE B 1 38 ? -1.939 12.548 9.25 1 97.41 38 ILE B CA 1
ATOM 1490 C C . ILE B 1 38 ? -0.42 12.701 9.285 1 97.41 38 ILE B C 1
ATOM 1492 O O . ILE B 1 38 ? 0.097 13.725 9.738 1 97.41 38 ILE B O 1
ATOM 1496 N N . TYR B 1 39 ? 0.299 11.709 8.801 1 96.75 39 TYR B N 1
ATOM 1497 C CA . TYR B 1 39 ? 1.755 11.761 8.726 1 96.75 39 TYR B CA 1
ATOM 1498 C C . TYR B 1 39 ? 2.217 12.959 7.905 1 96.75 39 TYR B C 1
ATOM 1500 O O . TYR B 1 39 ? 3.095 13.711 8.333 1 96.75 39 TYR B O 1
ATOM 1508 N N . GLU B 1 40 ? 1.613 13.161 6.72 1 96.92 40 GLU B N 1
ATOM 1509 C CA . GLU B 1 40 ? 2.016 14.232 5.814 1 96.92 40 GLU B CA 1
ATOM 1510 C C . GLU B 1 40 ? 1.767 15.603 6.436 1 96.92 40 GLU B C 1
ATOM 1512 O O . GLU B 1 40 ? 2.603 16.503 6.324 1 96.92 40 GLU B O 1
ATOM 1517 N N . ILE B 1 41 ? 0.602 15.741 7.046 1 97.93 41 ILE B N 1
ATOM 1518 C CA . ILE B 1 41 ? 0.291 17.013 7.688 1 97.93 41 ILE B CA 1
ATOM 1519 C C . ILE B 1 41 ? 1.292 17.283 8.81 1 97.93 41 ILE B C 1
ATOM 1521 O O . ILE B 1 41 ? 1.785 18.404 8.953 1 97.93 41 ILE B O 1
ATOM 1525 N N . ASP B 1 42 ? 1.597 16.268 9.537 1 97.15 42 ASP B N 1
ATOM 1526 C CA . ASP B 1 42 ? 2.473 16.381 10.699 1 97.15 42 ASP B CA 1
ATOM 1527 C C . ASP B 1 42 ? 3.888 16.776 10.283 1 97.15 42 ASP B C 1
ATOM 1529 O O . ASP B 1 42 ? 4.593 17.458 11.03 1 97.15 42 ASP B O 1
ATOM 1533 N N . GLN B 1 43 ? 4.341 16.402 9.109 1 95.68 43 GLN B N 1
ATOM 1534 C CA . GLN B 1 43 ? 5.716 16.594 8.661 1 95.68 43 GLN B CA 1
ATOM 1535 C C . GLN B 1 43 ? 5.887 17.946 7.974 1 95.68 43 GLN B C 1
ATOM 1537 O O . GLN B 1 43 ? 7.005 18.337 7.633 1 95.68 43 GLN B O 1
ATOM 1542 N N . ASN B 1 44 ? 4.804 18.63 7.768 1 95.92 44 ASN B N 1
ATOM 1543 C CA . ASN B 1 44 ? 4.863 19.882 7.02 1 95.92 44 ASN B CA 1
ATOM 1544 C C . ASN B 1 44 ? 4.355 21.056 7.852 1 95.92 44 ASN B C 1
ATOM 1546 O O . ASN B 1 44 ? 3.545 20.873 8.762 1 95.92 44 ASN B O 1
ATOM 1550 N N . ASP B 1 45 ? 4.837 22.229 7.571 1 93.98 45 ASP B N 1
ATOM 1551 C CA . ASP B 1 45 ? 4.412 23.45 8.247 1 93.98 45 ASP B CA 1
ATOM 1552 C C . ASP B 1 45 ? 3.301 24.152 7.468 1 93.98 45 ASP B C 1
ATOM 1554 O O . ASP B 1 45 ? 3.564 24.812 6.46 1 93.98 45 ASP B O 1
ATOM 1558 N N . GLN B 1 46 ? 2.121 24.003 7.946 1 92.64 46 GLN B N 1
ATOM 1559 C CA . GLN B 1 46 ? 0.933 24.645 7.392 1 92.64 46 GLN B CA 1
ATOM 1560 C C . GLN B 1 46 ? 0.733 24.263 5.928 1 92.64 46 GLN B C 1
ATOM 1562 O O . GLN B 1 46 ? 0.624 25.135 5.064 1 92.64 46 GLN B O 1
ATOM 1567 N N . PRO B 1 47 ? 0.668 22.987 5.65 1 96.22 47 PRO B N 1
ATOM 1568 C CA . PRO B 1 47 ? 0.497 22.564 4.258 1 96.22 47 PRO B CA 1
ATOM 1569 C C . PRO B 1 47 ? -0.904 22.85 3.722 1 96.22 47 PRO B C 1
ATOM 1571 O O . PRO B 1 47 ? -1.883 22.767 4.468 1 96.22 47 PRO B O 1
ATOM 1574 N N . SER B 1 48 ? -0.974 23.165 2.444 1 96.24 48 SER B N 1
ATOM 1575 C CA . SER B 1 48 ? -2.269 23.321 1.79 1 96.24 48 SER B CA 1
ATOM 1576 C C . SER B 1 48 ? -2.862 21.968 1.409 1 96.24 48 SER B C 1
ATOM 1578 O O . SER B 1 48 ? -2.147 20.966 1.346 1 96.24 48 SER B O 1
ATOM 1580 N N . MET B 1 49 ? -4.167 22.005 1.139 1 95.84 49 MET B N 1
ATOM 1581 C CA . MET B 1 49 ? -4.851 20.805 0.665 1 95.84 49 MET B CA 1
ATOM 1582 C C . MET B 1 49 ? -4.189 20.265 -0.599 1 95.84 49 MET B C 1
ATOM 1584 O O . MET B 1 49 ? -3.922 19.067 -0.701 1 95.84 49 MET B O 1
ATOM 1588 N N . ASN B 1 50 ? -3.843 21.122 -1.491 1 94.38 50 ASN B N 1
ATOM 1589 C CA . ASN B 1 50 ? -3.248 20.718 -2.761 1 94.38 50 ASN B CA 1
ATOM 1590 C C . ASN B 1 50 ? -1.86 20.115 -2.562 1 94.38 50 ASN B C 1
ATOM 1592 O O . ASN B 1 50 ? -1.509 19.128 -3.211 1 94.38 50 ASN B O 1
ATOM 1596 N N . GLN B 1 51 ? -1.09 20.643 -1.695 1 95.12 51 GLN B N 1
ATOM 1597 C CA . GLN B 1 51 ? 0.258 20.156 -1.42 1 95.12 51 GLN B CA 1
ATOM 1598 C C . GLN B 1 51 ? 0.227 18.734 -0.867 1 95.12 51 GLN B C 1
ATOM 1600 O O . GLN B 1 51 ? 1.001 17.878 -1.3 1 95.12 51 GLN B O 1
ATOM 1605 N N . ILE B 1 52 ? -0.694 18.468 0.053 1 96.73 52 ILE B N 1
ATOM 1606 C CA . ILE B 1 52 ? -0.754 17.15 0.675 1 96.73 52 ILE B CA 1
ATOM 1607 C C . ILE B 1 52 ? -1.284 16.128 -0.328 1 96.73 52 ILE B C 1
ATOM 1609 O O . ILE B 1 52 ? -0.755 15.019 -0.433 1 96.73 52 ILE B O 1
ATOM 1613 N N . ALA B 1 53 ? -2.339 16.522 -1.059 1 94.72 53 ALA B N 1
ATOM 1614 C CA . ALA B 1 53 ? -2.892 15.623 -2.069 1 94.72 53 ALA B CA 1
ATOM 1615 C C . ALA B 1 53 ? -1.828 15.22 -3.086 1 94.72 53 ALA B C 1
ATOM 1617 O O . ALA B 1 53 ? -1.694 14.04 -3.42 1 94.72 53 ALA B O 1
ATOM 1618 N N . GLU B 1 54 ? -0.988 16.167 -3.504 1 92.12 54 GLU B N 1
ATOM 1619 C CA . GLU B 1 54 ? 0.081 15.932 -4.47 1 92.12 54 GLU B CA 1
ATOM 1620 C C . GLU B 1 54 ? 1.171 15.04 -3.881 1 92.12 54 GLU B C 1
ATOM 1622 O O . GLU B 1 54 ? 1.641 14.109 -4.539 1 92.12 54 GLU B O 1
ATOM 1627 N N . SER B 1 55 ? 1.51 15.318 -2.662 1 92.87 55 SER B N 1
ATOM 1628 C CA . SER B 1 55 ? 2.548 14.538 -1.996 1 92.87 55 SER B CA 1
ATOM 1629 C C . SER B 1 55 ? 2.141 13.075 -1.864 1 92.87 55 SER B C 1
ATOM 1631 O O . SER B 1 55 ? 2.988 12.181 -1.929 1 92.87 55 SER B O 1
ATOM 1633 N N . LEU B 1 56 ? 0.843 12.814 -1.757 1 93.23 56 LEU B N 1
ATOM 1634 C CA . LEU B 1 56 ? 0.35 11.462 -1.521 1 93.23 56 LEU B CA 1
ATOM 1635 C C . LEU B 1 56 ? -0.063 10.797 -2.829 1 93.23 56 LEU B C 1
ATOM 1637 O O . LEU B 1 56 ? -0.328 9.593 -2.862 1 93.23 56 LEU B O 1
ATOM 1641 N N . GLY B 1 57 ? -0.176 11.573 -3.909 1 89.72 57 GLY B N 1
ATOM 1642 C CA . GLY B 1 57 ? -0.624 11.038 -5.185 1 89.72 57 GLY B CA 1
ATOM 1643 C C . GLY B 1 57 ? -2.101 10.696 -5.203 1 89.72 57 GLY B C 1
ATOM 1644 O O . GLY B 1 57 ? -2.51 9.717 -5.831 1 89.72 57 GLY B O 1
ATOM 1645 N N . ILE B 1 58 ? -2.886 11.408 -4.436 1 90.13 58 ILE B N 1
ATOM 1646 C CA . ILE B 1 58 ? -4.33 11.213 -4.366 1 90.13 58 ILE B CA 1
ATOM 1647 C C . ILE B 1 58 ? -5.041 12.366 -5.07 1 90.13 58 ILE B C 1
ATOM 1649 O O . ILE B 1 58 ? -4.657 13.528 -4.916 1 90.13 58 ILE B O 1
ATOM 1653 N N . ASP B 1 59 ? -6.053 12.053 -5.828 1 89.3 59 ASP B N 1
ATOM 1654 C CA . ASP B 1 59 ? -6.801 13.118 -6.489 1 89.3 59 ASP B CA 1
ATOM 1655 C C . ASP B 1 59 ? -7.575 13.956 -5.475 1 89.3 59 ASP B C 1
ATOM 1657 O O . ASP B 1 59 ? -7.968 13.456 -4.419 1 89.3 59 ASP B O 1
ATOM 1661 N N . MET B 1 60 ? -7.882 15.167 -5.849 1 92.22 60 MET B N 1
ATOM 1662 C CA . MET B 1 60 ? -8.428 16.154 -4.922 1 92.22 60 MET B CA 1
ATOM 1663 C C . MET B 1 60 ? -9.818 15.743 -4.447 1 92.22 60 MET B C 1
ATOM 1665 O O . MET B 1 60 ? -10.18 15.98 -3.293 1 92.22 60 MET B O 1
ATOM 1669 N N . SER B 1 61 ? -10.62 15.16 -5.332 1 92.18 61 SER B N 1
ATOM 1670 C CA . SER B 1 61 ? -11.965 14.76 -4.93 1 92.18 61 SER B CA 1
ATOM 1671 C C . SER B 1 61 ? -11.923 13.722 -3.814 1 92.18 61 SER B C 1
ATOM 1673 O O . SER B 1 61 ? -12.626 13.853 -2.81 1 92.18 61 SER B O 1
ATOM 1675 N N . THR B 1 62 ? -11.085 12.744 -3.967 1 90.25 62 THR B N 1
ATOM 1676 C CA . THR B 1 62 ? -10.901 11.706 -2.958 1 90.25 62 THR B CA 1
ATOM 1677 C C . THR B 1 62 ? -10.276 12.286 -1.693 1 90.25 62 THR B C 1
ATOM 1679 O O . THR B 1 62 ? -10.739 12.012 -0.584 1 90.25 62 THR B O 1
ATOM 1682 N N . PHE B 1 63 ? -9.32 13.11 -1.915 1 95.7 63 PHE B N 1
ATOM 1683 C CA . PHE B 1 63 ? -8.604 13.695 -0.788 1 95.7 63 PHE B CA 1
ATOM 1684 C C . PHE B 1 63 ? -9.54 14.538 0.07 1 95.7 63 PHE B C 1
ATOM 1686 O O . PHE B 1 63 ? -9.524 14.438 1.298 1 95.7 63 PHE B O 1
ATOM 1693 N N . SER B 1 64 ? -10.353 15.323 -0.53 1 96.4 64 SER B N 1
ATOM 1694 C CA . SER B 1 64 ? -11.275 16.197 0.187 1 96.4 64 SER B CA 1
ATOM 1695 C C . SER B 1 64 ? -12.221 15.393 1.074 1 96.4 64 SER B C 1
ATOM 1697 O O . SER B 1 64 ? -12.484 15.775 2.216 1 96.4 64 SER B O 1
ATOM 1699 N N . ARG B 1 65 ? -12.631 14.315 0.56 1 96.51 65 ARG B N 1
ATOM 1700 C CA . ARG B 1 65 ? -13.512 13.448 1.335 1 96.51 65 ARG B CA 1
ATOM 1701 C C . ARG B 1 65 ? -12.795 12.894 2.561 1 96.51 65 ARG B C 1
ATOM 1703 O O . ARG B 1 65 ? -13.378 12.815 3.645 1 96.51 65 ARG B O 1
ATOM 1710 N N . GLN B 1 66 ? -11.572 12.494 2.374 1 96.73 66 GLN B N 1
ATOM 1711 C CA . GLN B 1 66 ? -10.784 11.958 3.479 1 96.73 66 GLN B CA 1
ATOM 1712 C C . GLN B 1 66 ? -10.537 13.021 4.545 1 96.73 66 GLN B C 1
ATOM 1714 O O . GLN B 1 66 ? -10.593 12.732 5.742 1 96.73 66 GLN B O 1
ATOM 1719 N N . ILE B 1 67 ? -10.297 14.237 4.115 1 98.24 67 ILE B N 1
ATOM 1720 C CA . ILE B 1 67 ? -10.063 15.337 5.045 1 98.24 67 ILE B CA 1
ATOM 1721 C C . ILE B 1 67 ? -11.335 15.618 5.841 1 98.24 67 ILE B C 1
ATOM 1723 O O . ILE B 1 67 ? -11.282 15.827 7.055 1 98.24 67 ILE B O 1
ATOM 1727 N N . GLN B 1 68 ? -12.46 15.622 5.151 1 98.3 68 GLN B N 1
ATOM 1728 C CA . GLN B 1 68 ? -13.727 15.84 5.841 1 98.3 68 GLN B CA 1
ATOM 1729 C C . GLN B 1 68 ? -13.95 14.791 6.926 1 98.3 68 GLN B C 1
ATOM 1731 O O . GLN B 1 68 ? -14.412 15.113 8.022 1 98.3 68 GLN B O 1
ATOM 1736 N N . ALA B 1 69 ? -13.631 13.581 6.626 1 98 69 ALA B N 1
ATOM 1737 C CA . ALA B 1 69 ? -13.747 12.508 7.609 1 98 69 ALA B CA 1
ATOM 1738 C C . ALA B 1 69 ? -12.841 12.763 8.81 1 98 69 ALA B C 1
ATOM 1740 O O . ALA B 1 69 ? -13.264 12.61 9.959 1 98 69 ALA B O 1
ATOM 1741 N N . LEU B 1 70 ? -11.6 13.213 8.569 1 98.44 70 LEU B N 1
ATOM 1742 C CA . LEU B 1 70 ? -10.631 13.463 9.631 1 98.44 70 LEU B CA 1
ATOM 1743 C C . LEU B 1 70 ? -11.057 14.652 10.487 1 98.44 70 LEU B C 1
ATOM 1745 O O . LEU B 1 70 ? -10.808 14.674 11.694 1 98.44 70 LEU B O 1
ATOM 1749 N N . ILE B 1 71 ? -11.684 15.627 9.864 1 98.65 71 ILE B N 1
ATOM 1750 C CA . ILE B 1 71 ? -12.215 16.774 10.593 1 98.65 71 ILE B CA 1
ATOM 1751 C C . ILE B 1 71 ? -13.363 16.326 11.495 1 98.65 71 ILE B C 1
ATOM 1753 O O . ILE B 1 71 ? -13.424 16.706 12.667 1 98.65 71 ILE B O 1
ATOM 1757 N N . ARG B 1 72 ? -14.241 15.532 10.966 1 98.18 72 ARG B N 1
ATOM 1758 C CA . ARG B 1 72 ? -15.369 15.018 11.737 1 98.18 72 ARG B CA 1
ATOM 1759 C C . ARG B 1 72 ? -14.889 14.185 12.921 1 98.18 72 ARG B C 1
ATOM 1761 O O . ARG B 1 72 ? -15.516 14.185 13.982 1 98.18 72 ARG B O 1
ATOM 1768 N N . MET B 1 73 ? -13.752 13.531 12.788 1 97.58 73 MET B N 1
ATOM 1769 C CA . MET B 1 73 ? -13.172 12.704 13.842 1 97.58 73 MET B CA 1
ATOM 1770 C C . MET B 1 73 ? -12.432 13.562 14.863 1 97.58 73 MET B C 1
ATOM 1772 O O . MET B 1 73 ? -11.926 13.049 15.862 1 97.58 73 MET B O 1
ATOM 1776 N N . GLY B 1 74 ? -12.296 14.865 14.539 1 98.03 74 GLY B N 1
ATOM 1777 C CA . GLY B 1 74 ? -11.651 15.794 15.453 1 98.03 74 GLY B CA 1
ATOM 1778 C C . GLY B 1 74 ? -10.136 15.737 15.39 1 98.03 74 GLY B C 1
ATOM 1779 O O . GLY B 1 74 ? -9.455 16.115 16.346 1 98.03 74 GLY B O 1
ATOM 1780 N N . LEU B 1 75 ? -9.553 15.3 14.246 1 98.42 75 LEU B N 1
ATOM 1781 C CA . LEU B 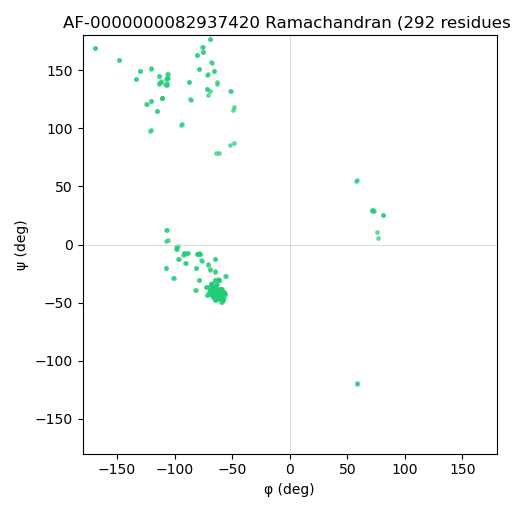1 75 ? -8.116 15.06 14.178 1 98.42 75 LEU B CA 1
ATOM 1782 C C . LEU B 1 75 ? -7.424 16.14 13.353 1 98.42 75 LEU B C 1
ATOM 1784 O O . LEU B 1 75 ? -6.214 16.343 13.478 1 98.42 75 LEU B O 1
ATOM 1788 N N . VAL B 1 76 ? -8.198 16.858 12.494 1 98.68 76 VAL B N 1
ATOM 1789 C CA . VAL B 1 76 ? -7.607 17.828 11.578 1 98.68 76 VAL B CA 1
ATOM 1790 C C . VAL B 1 76 ? -8.405 19.129 11.618 1 98.68 76 VAL B C 1
ATOM 1792 O O . VAL B 1 76 ? -9.634 19.109 11.72 1 98.68 76 VAL B O 1
ATOM 1795 N N . ASN B 1 77 ? -7.725 20.175 11.541 1 98.31 77 ASN B N 1
ATOM 1796 C CA . ASN B 1 77 ? -8.307 21.495 11.319 1 98.31 77 ASN B CA 1
ATOM 1797 C C . ASN B 1 77 ? -8.036 21.996 9.904 1 98.31 77 ASN B C 1
ATOM 1799 O O . ASN B 1 77 ? -6.955 21.77 9.357 1 98.31 77 ASN B O 1
ATOM 1803 N N . LYS B 1 78 ? -8.975 22.627 9.433 1 97.08 78 LYS B N 1
ATOM 1804 C CA . LYS B 1 78 ? -8.888 23.269 8.125 1 97.08 78 LYS B CA 1
ATOM 1805 C C . LYS B 1 78 ? -9.215 24.757 8.219 1 97.08 78 LYS B C 1
ATOM 1807 O O . LYS B 1 78 ? -10.303 25.131 8.661 1 97.08 78 LYS B O 1
ATOM 1812 N N . THR B 1 79 ? -8.324 25.565 7.853 1 95.53 79 THR B N 1
ATOM 1813 C CA . THR B 1 79 ? -8.524 27.006 7.952 1 95.53 79 THR B CA 1
ATOM 1814 C C . THR B 1 79 ? -8.193 27.69 6.628 1 95.53 79 THR B C 1
ATOM 1816 O O . THR B 1 79 ? -7.348 27.211 5.87 1 95.53 79 THR B O 1
ATOM 1819 N N . GLN B 1 80 ? -8.822 28.735 6.353 1 93.03 80 GLN B N 1
ATOM 1820 C CA . GLN B 1 80 ? -8.556 29.505 5.142 1 93.03 80 GLN B CA 1
ATOM 1821 C C . GLN B 1 80 ? -7.222 30.24 5.241 1 93.03 80 GLN B C 1
ATOM 1823 O O . GLN B 1 80 ? -6.887 30.791 6.292 1 93.03 80 GLN B O 1
ATOM 1828 N N . HIS B 1 81 ? -6.461 30.126 4.133 1 86.8 81 HIS B N 1
ATOM 1829 C CA . HIS B 1 81 ? -5.199 30.858 4.107 1 86.8 81 HIS B CA 1
ATOM 1830 C C . HIS B 1 81 ? -5.434 32.363 4.17 1 86.8 81 HIS B C 1
ATOM 1832 O O . HIS B 1 81 ? -6.344 32.882 3.519 1 86.8 81 HIS B O 1
ATOM 1838 N N . HIS B 1 82 ? -4.683 33.039 4.894 1 84.87 82 HIS B N 1
ATOM 1839 C CA . HIS B 1 82 ? -4.878 34.465 5.132 1 84.87 82 HIS B CA 1
ATOM 1840 C C . HIS B 1 82 ? -4.631 35.274 3.863 1 84.87 82 HIS B C 1
ATOM 1842 O O . HIS B 1 82 ? -5.347 36.239 3.588 1 84.87 82 HIS B O 1
ATOM 1848 N N . GLU B 1 83 ? -3.733 34.86 3.019 1 86.8 83 GLU B N 1
ATOM 1849 C CA . GLU B 1 83 ? -3.34 35.639 1.848 1 86.8 83 GLU B CA 1
ATOM 1850 C C . GLU B 1 83 ? -4.01 35.109 0.583 1 86.8 83 GLU B C 1
ATOM 1852 O O . GLU B 1 83 ? -4.129 35.829 -0.41 1 86.8 83 GLU B O 1
ATOM 1857 N N . ASP B 1 84 ? -4.283 33.904 0.552 1 80.06 84 ASP B N 1
ATOM 1858 C CA . ASP B 1 84 ? -4.924 33.268 -0.595 1 80.06 84 ASP B CA 1
ATOM 1859 C C . ASP B 1 84 ? -6.247 32.618 -0.194 1 80.06 84 ASP B C 1
ATOM 1861 O O . ASP B 1 84 ? -6.269 31.474 0.263 1 80.06 84 ASP B O 1
ATOM 1865 N N . LYS B 1 85 ? -7.313 33.314 -0.419 1 79.73 85 LYS B N 1
ATOM 1866 C CA . LYS B 1 85 ? -8.633 32.899 0.046 1 79.73 85 LYS B CA 1
ATOM 1867 C C . LYS B 1 85 ? -9.073 31.605 -0.632 1 79.73 85 LYS B C 1
ATOM 1869 O O . LYS B 1 85 ? -10.05 30.979 -0.214 1 79.73 85 LYS B O 1
ATOM 1874 N N . ARG B 1 86 ? -8.328 31.279 -1.663 1 78.06 86 ARG B N 1
ATOM 1875 C CA . ARG B 1 86 ? -8.701 30.061 -2.375 1 78.06 86 ARG B CA 1
ATOM 1876 C C . ARG B 1 86 ? -7.964 28.851 -1.813 1 78.06 86 ARG B C 1
ATOM 1878 O O . ARG B 1 86 ? -8.314 27.708 -2.117 1 78.06 86 ARG B O 1
ATOM 1885 N N . ALA B 1 87 ? -7.072 29.139 -0.961 1 88.31 87 ALA B N 1
ATOM 1886 C CA . ALA B 1 87 ? -6.273 28.043 -0.419 1 88.31 87 ALA B CA 1
ATOM 1887 C C . ALA B 1 87 ? -6.648 27.756 1.032 1 88.31 87 ALA B C 1
ATOM 1889 O O . ALA B 1 87 ? -6.938 28.677 1.798 1 88.31 87 ALA B O 1
ATOM 1890 N N . TYR B 1 88 ? -6.73 26.515 1.336 1 94.77 88 TYR B N 1
ATOM 1891 C CA . TYR B 1 88 ? -6.96 26.081 2.709 1 94.77 88 TYR B CA 1
ATOM 1892 C C . TYR B 1 88 ? -5.728 25.385 3.276 1 94.77 88 TYR B C 1
ATOM 1894 O O . TYR B 1 88 ? -5.065 24.616 2.576 1 94.77 88 TYR B O 1
ATOM 1902 N N . ILE B 1 89 ? -5.484 25.693 4.523 1 97 89 ILE B N 1
ATOM 1903 C CA . ILE B 1 89 ? -4.347 25.117 5.232 1 97 89 ILE B CA 1
ATOM 1904 C C . ILE B 1 89 ? -4.836 24.063 6.222 1 97 89 ILE B C 1
ATOM 1906 O O . ILE B 1 89 ? -5.886 24.228 6.846 1 97 89 ILE B O 1
ATOM 1910 N N . LEU B 1 90 ? -3.981 23.068 6.361 1 98.13 90 LEU B N 1
ATOM 1911 C CA . LEU B 1 90 ? -4.33 21.969 7.254 1 98.13 90 LEU B CA 1
ATOM 1912 C C . LEU B 1 90 ? -3.396 21.931 8.459 1 98.13 90 LEU B C 1
ATOM 1914 O O . LEU B 1 90 ? -2.203 22.218 8.335 1 98.13 90 LEU B O 1
ATOM 1918 N N . SER B 1 91 ? -3.944 21.543 9.609 1 98.44 91 SER B N 1
ATOM 1919 C CA . SER B 1 91 ? -3.17 21.293 10.821 1 98.44 91 SER B CA 1
ATOM 1920 C C . SER B 1 91 ? -3.807 20.195 11.666 1 98.44 91 SER B C 1
ATOM 1922 O O . SER B 1 91 ? -4.99 19.886 11.504 1 98.44 91 SER B O 1
ATOM 1924 N N . LEU B 1 92 ? -2.996 19.641 12.476 1 98.56 92 LEU B N 1
ATOM 1925 C CA . LEU B 1 92 ? -3.53 18.635 13.387 1 98.56 92 LEU B CA 1
ATOM 1926 C C . LEU B 1 92 ? -4.059 19.282 14.662 1 98.56 92 LEU B C 1
ATOM 1928 O O . LEU B 1 92 ? -3.469 20.239 15.169 1 98.56 92 LEU B O 1
ATOM 1932 N N . THR B 1 93 ? -5.188 18.785 15.135 1 98.41 93 THR B N 1
ATOM 1933 C CA . THR B 1 93 ? -5.624 19.131 16.483 1 98.41 93 THR B CA 1
ATOM 1934 C C . THR B 1 93 ? -4.715 18.491 17.528 1 98.41 93 THR B C 1
ATOM 1936 O O . THR B 1 93 ? -3.785 17.758 17.183 1 98.41 93 THR B O 1
ATOM 1939 N N . THR B 1 94 ? -4.968 18.782 18.799 1 98.37 94 THR B N 1
ATOM 1940 C CA . THR B 1 94 ? -4.245 18.114 19.875 1 98.37 94 THR B CA 1
ATOM 1941 C C . THR B 1 94 ? -4.434 16.601 19.795 1 98.37 94 THR B C 1
ATOM 1943 O O . THR B 1 94 ? -3.472 15.842 19.93 1 98.37 94 THR B O 1
ATOM 1946 N N . GLU B 1 95 ? -5.682 16.203 19.531 1 97.67 95 GLU B N 1
ATOM 1947 C CA . GLU B 1 95 ? -5.975 14.783 19.369 1 97.67 95 GLU B CA 1
ATOM 1948 C C . GLU B 1 95 ? -5.28 14.213 18.136 1 97.67 95 GLU B C 1
ATOM 1950 O O . GLU B 1 95 ? -4.773 13.089 18.167 1 97.67 95 GLU B O 1
ATOM 1955 N N . GLY B 1 96 ? -5.277 14.996 17.064 1 97.98 96 GLY B N 1
ATOM 1956 C CA . GLY B 1 96 ? -4.577 14.582 15.859 1 97.98 96 GLY B CA 1
ATOM 1957 C C . GLY B 1 96 ? -3.091 14.364 16.076 1 97.98 96 GLY B C 1
ATOM 1958 O O . GLY B 1 96 ? -2.514 13.411 15.547 1 97.98 96 GLY B O 1
ATOM 1959 N N . LYS B 1 97 ? -2.503 15.225 16.891 1 98.24 97 LYS B N 1
ATOM 1960 C CA . LYS B 1 97 ? -1.085 15.093 17.213 1 98.24 97 LYS B CA 1
ATOM 1961 C C . LYS B 1 97 ? -0.828 13.856 18.069 1 98.24 97 LYS B C 1
ATOM 1963 O O . LYS B 1 97 ? 0.187 13.177 17.899 1 98.24 97 LYS B O 1
ATOM 1968 N N . PHE B 1 98 ? -1.72 13.617 18.96 1 97.68 98 PHE B N 1
ATOM 1969 C CA . PHE B 1 98 ? -1.618 12.414 19.777 1 97.68 98 PHE B CA 1
ATOM 1970 C C . PHE B 1 98 ? -1.661 11.163 18.907 1 97.68 98 PHE B C 1
ATOM 1972 O O . PHE B 1 98 ? -0.84 10.258 19.071 1 97.68 98 PHE B O 1
ATOM 1979 N N . VAL B 1 99 ? -2.575 11.119 17.952 1 96.8 99 VAL B N 1
ATOM 1980 C CA . VAL B 1 99 ? -2.715 9.988 17.041 1 96.8 99 VAL B CA 1
ATOM 1981 C C . VAL B 1 99 ? -1.453 9.85 16.191 1 96.8 99 VAL B C 1
ATOM 1983 O O . VAL B 1 99 ? -0.901 8.755 16.062 1 96.8 99 VAL B O 1
ATOM 1986 N N . ALA B 1 100 ? -0.962 10.962 15.67 1 96.77 100 ALA B N 1
ATOM 1987 C CA . ALA B 1 100 ? 0.242 10.956 14.844 1 96.77 100 ALA B CA 1
ATOM 1988 C C . ALA B 1 100 ? 1.431 10.384 15.612 1 96.77 100 ALA B C 1
ATOM 1990 O O . ALA B 1 100 ? 2.169 9.545 15.09 1 96.77 100 ALA B O 1
ATOM 1991 N N . THR B 1 101 ? 1.56 10.816 16.807 1 96.61 101 THR B N 1
ATOM 1992 C CA . THR B 1 101 ? 2.676 10.379 17.639 1 96.61 101 THR B CA 1
ATOM 1993 C C . THR B 1 101 ? 2.55 8.896 17.976 1 96.61 101 THR B C 1
ATOM 1995 O O . THR B 1 101 ? 3.54 8.162 17.952 1 96.61 101 THR B O 1
ATOM 1998 N N . SER B 1 102 ? 1.343 8.49 18.288 1 95.46 102 SER B N 1
ATOM 1999 C CA . SER B 1 102 ? 1.105 7.088 18.618 1 95.46 102 SER B CA 1
ATOM 2000 C C . SER B 1 102 ? 1.437 6.179 17.44 1 95.46 102 SER B C 1
ATOM 2002 O O . SER B 1 102 ? 2.131 5.173 17.602 1 95.46 102 SER B O 1
ATOM 2004 N N . ILE B 1 103 ? 1.008 6.539 16.267 1 93.62 103 ILE B N 1
ATOM 2005 C CA . ILE B 1 103 ? 1.263 5.746 15.07 1 93.62 103 ILE B CA 1
ATOM 2006 C C . ILE B 1 103 ? 2.761 5.722 14.775 1 93.62 103 ILE B C 1
ATOM 2008 O O . ILE B 1 103 ? 3.323 4.668 14.469 1 93.62 103 ILE B O 1
ATOM 2012 N N . SER B 1 104 ? 3.414 6.88 14.886 1 93.32 104 SER B N 1
ATOM 2013 C CA . SER B 1 104 ? 4.846 6.979 14.623 1 93.32 104 SER B CA 1
ATOM 2014 C C . SER B 1 104 ? 5.644 6.075 15.556 1 93.32 104 SER B C 1
ATOM 2016 O O . SER B 1 104 ? 6.589 5.41 15.127 1 93.32 104 SER B O 1
ATOM 2018 N N . THR B 1 105 ? 5.245 6.09 16.792 1 92.76 105 THR B N 1
ATOM 2019 C CA . THR B 1 105 ? 5.931 5.258 17.775 1 92.76 105 THR B CA 1
ATOM 2020 C C . THR B 1 105 ? 5.799 3.78 17.42 1 92.76 105 THR B C 1
ATOM 2022 O O . THR B 1 105 ? 6.789 3.046 17.42 1 92.76 105 THR B O 1
ATOM 2025 N N . GLU B 1 106 ? 4.585 3.386 17.064 1 89.79 106 GLU B N 1
ATOM 2026 C CA . GLU B 1 106 ? 4.349 1.991 16.703 1 89.79 106 GLU B CA 1
ATOM 2027 C C . GLU B 1 106 ? 5.125 1.608 15.446 1 89.79 106 GLU B C 1
ATOM 2029 O O . GLU B 1 106 ? 5.735 0.538 15.389 1 89.79 106 GLU B O 1
ATOM 2034 N N . MET B 1 107 ? 5.145 2.451 14.491 1 90.9 107 MET B N 1
ATOM 2035 C CA . MET B 1 107 ? 5.845 2.193 13.236 1 90.9 107 MET B CA 1
ATOM 2036 C C . MET B 1 107 ? 7.352 2.12 13.458 1 90.9 107 MET B C 1
ATOM 2038 O O . MET B 1 107 ? 8.029 1.273 12.872 1 90.9 107 MET B O 1
ATOM 2042 N N . ASN B 1 108 ? 7.834 3.036 14.233 1 90.78 108 ASN B N 1
ATOM 2043 C CA . ASN B 1 108 ? 9.265 3.039 14.516 1 90.78 108 ASN B CA 1
ATOM 2044 C C . ASN B 1 108 ? 9.699 1.76 15.226 1 90.78 108 ASN B C 1
ATOM 2046 O O . ASN B 1 108 ? 10.769 1.218 14.941 1 90.78 108 ASN B O 1
ATOM 2050 N N . VAL B 1 109 ? 8.891 1.26 16.125 1 89.59 109 VAL B N 1
ATOM 2051 C CA . VAL B 1 109 ? 9.188 0.01 16.817 1 89.59 109 VAL B CA 1
ATOM 2052 C C . VAL B 1 109 ? 9.236 -1.138 15.812 1 89.59 109 VAL B C 1
ATOM 2054 O O . VAL B 1 109 ? 10.168 -1.946 15.828 1 89.59 109 VAL B O 1
ATOM 2057 N N . TYR B 1 110 ? 8.266 -1.206 14.939 1 90.78 110 TYR B N 1
ATOM 2058 C CA . TYR B 1 110 ? 8.208 -2.242 13.914 1 90.78 110 TYR B CA 1
ATOM 2059 C C . TYR B 1 110 ? 9.439 -2.191 13.017 1 90.78 110 TYR B C 1
ATOM 2061 O O . TYR B 1 110 ? 10.11 -3.205 12.814 1 90.78 110 TYR B O 1
ATOM 2069 N N . LEU B 1 111 ? 9.763 -0.986 12.517 1 92.91 111 LEU B N 1
ATOM 2070 C CA . LEU B 1 111 ? 10.868 -0.84 11.577 1 92.91 111 LEU B CA 1
ATOM 2071 C C . LEU B 1 111 ? 12.203 -1.119 12.26 1 92.91 111 LEU B C 1
ATOM 2073 O O . LEU B 1 111 ? 13.12 -1.664 11.641 1 92.91 111 LEU B O 1
ATOM 2077 N N . GLU B 1 112 ? 12.277 -0.716 13.474 1 91.87 112 GLU B N 1
ATOM 2078 C CA . GLU B 1 112 ? 13.488 -1.033 14.226 1 91.87 112 GLU B CA 1
ATOM 2079 C C . GLU B 1 112 ? 13.68 -2.541 14.353 1 91.87 112 GLU B C 1
ATOM 2081 O O . GLU B 1 112 ? 14.793 -3.047 14.19 1 91.87 112 GLU B O 1
ATOM 2086 N N . GLU B 1 113 ? 12.629 -3.243 14.652 1 92.54 113 GLU B N 1
ATOM 2087 C CA . GLU B 1 113 ? 12.711 -4.698 14.739 1 92.54 113 GLU B CA 1
ATOM 2088 C C . GLU B 1 113 ? 13.148 -5.307 13.41 1 92.54 113 GLU B C 1
ATOM 2090 O O . GLU B 1 113 ? 14.011 -6.187 13.379 1 92.54 113 GLU B O 1
ATOM 2095 N N . VAL B 1 114 ? 12.57 -4.852 12.363 1 94.19 114 VAL B N 1
ATOM 2096 C CA . VAL B 1 114 ? 12.865 -5.359 11.027 1 94.19 114 VAL B CA 1
ATOM 2097 C C . VAL B 1 114 ? 14.325 -5.081 10.679 1 94.19 114 VAL B C 1
ATOM 2099 O O . VAL B 1 114 ? 15.049 -5.98 10.245 1 94.19 114 VAL B O 1
ATOM 2102 N N . PHE B 1 115 ? 14.764 -3.881 10.959 1 94.81 115 PHE B N 1
ATOM 2103 C CA . PHE B 1 115 ? 16.097 -3.482 10.524 1 94.81 115 PHE B CA 1
ATOM 2104 C C . PHE B 1 115 ? 17.159 -4.01 11.481 1 94.81 115 PHE B C 1
ATOM 2106 O O . PHE B 1 115 ? 18.339 -4.082 11.129 1 94.81 115 PHE B O 1
ATOM 2113 N N . ASN B 1 116 ? 16.758 -4.33 12.656 1 94.22 116 ASN B N 1
ATOM 2114 C CA . ASN B 1 116 ? 17.702 -4.94 13.587 1 94.22 116 ASN B CA 1
ATOM 2115 C C . ASN B 1 116 ? 18.046 -6.37 13.179 1 94.22 116 ASN B C 1
ATOM 2117 O O . ASN B 1 116 ? 19.021 -6.942 13.669 1 94.22 116 ASN B O 1
ATOM 2121 N N . ASP B 1 117 ? 17.219 -6.937 12.317 1 95.44 117 ASP B N 1
ATOM 2122 C CA . ASP B 1 117 ? 17.506 -8.259 11.768 1 95.44 117 ASP B CA 1
ATOM 2123 C C . ASP B 1 117 ? 18.552 -8.177 10.659 1 95.44 117 ASP B C 1
ATOM 2125 O O . ASP B 1 117 ? 19.047 -9.203 10.188 1 95.44 117 ASP B O 1
ATOM 2129 N N . LEU B 1 118 ? 18.913 -6.976 10.234 1 95.84 118 LEU B N 1
ATOM 2130 C CA . LEU B 1 118 ? 19.913 -6.737 9.199 1 95.84 118 LEU B CA 1
ATOM 2131 C C . LEU B 1 118 ? 21.213 -6.222 9.808 1 95.84 118 LEU B C 1
ATOM 2133 O O . LEU B 1 118 ? 21.19 -5.46 10.777 1 95.84 118 LEU B O 1
ATOM 2137 N N . ASN B 1 119 ? 22.334 -6.615 9.279 1 96.28 119 ASN B N 1
ATOM 2138 C CA . ASN B 1 119 ? 23.578 -5.983 9.704 1 96.28 119 ASN B CA 1
ATOM 2139 C C . ASN B 1 119 ? 23.738 -4.594 9.093 1 96.28 119 ASN B C 1
ATOM 2141 O O . ASN B 1 119 ? 22.941 -4.188 8.245 1 96.28 119 ASN B O 1
ATOM 2145 N N . GLU B 1 120 ? 24.682 -3.884 9.543 1 95.49 120 GLU B N 1
ATOM 2146 C CA . GLU B 1 120 ? 24.831 -2.484 9.155 1 95.49 120 GLU B CA 1
ATOM 2147 C C . GLU B 1 120 ? 25.002 -2.346 7.645 1 95.49 120 GLU B C 1
ATOM 2149 O O . GLU B 1 120 ? 24.452 -1.426 7.034 1 95.49 120 GLU B O 1
ATOM 2154 N N . PHE B 1 121 ? 25.722 -3.263 7.064 1 96.27 121 PHE B N 1
ATOM 2155 C CA . PHE B 1 121 ? 25.937 -3.233 5.622 1 96.27 121 PHE B CA 1
ATOM 2156 C C . PHE B 1 121 ? 24.635 -3.493 4.875 1 96.27 121 PHE B C 1
ATOM 2158 O O . PHE B 1 121 ? 24.302 -2.775 3.93 1 96.27 121 PHE B O 1
ATOM 2165 N N . GLU B 1 122 ? 23.845 -4.446 5.319 1 96.02 122 GLU B N 1
ATOM 2166 C CA . GLU B 1 122 ? 22.553 -4.762 4.717 1 96.02 122 GLU B CA 1
ATOM 2167 C C . GLU B 1 122 ? 21.583 -3.592 4.846 1 96.02 122 GLU B C 1
ATOM 2169 O O . GLU B 1 122 ? 20.865 -3.266 3.898 1 96.02 122 GLU B O 1
ATOM 2174 N N . LYS B 1 123 ? 21.604 -2.996 6.019 1 96.44 123 LYS B N 1
ATOM 2175 C CA . LYS B 1 123 ? 20.732 -1.849 6.252 1 96.44 123 LYS B CA 1
ATOM 2176 C C . LYS B 1 123 ? 20.996 -0.742 5.235 1 96.44 123 LYS B C 1
ATOM 2178 O O . LYS B 1 123 ? 20.063 -0.218 4.623 1 96.44 123 LYS B O 1
ATOM 2183 N N . GLU B 1 124 ? 22.197 -0.47 5.04 1 96.37 124 GLU B N 1
ATOM 2184 C CA . GLU B 1 124 ? 22.589 0.595 4.121 1 96.37 124 GLU B CA 1
ATOM 2185 C C . GLU B 1 124 ? 22.183 0.263 2.688 1 96.37 124 GLU B C 1
ATOM 2187 O O . GLU B 1 124 ? 21.665 1.121 1.97 1 96.37 124 GLU B O 1
ATOM 2192 N N . ILE B 1 125 ? 22.35 -0.951 2.286 1 97.21 125 ILE B N 1
ATOM 2193 C CA . ILE B 1 125 ? 22.043 -1.373 0.924 1 97.21 125 ILE B CA 1
ATOM 2194 C C . ILE B 1 125 ? 20.534 -1.332 0.698 1 97.21 125 ILE B C 1
ATOM 2196 O O . ILE B 1 125 ? 20.068 -0.874 -0.348 1 97.21 125 ILE B O 1
ATOM 2200 N N . VAL B 1 126 ? 19.791 -1.793 1.677 1 97.36 126 VAL B N 1
ATOM 2201 C CA . VAL B 1 126 ? 18.336 -1.804 1.567 1 97.36 126 VAL B CA 1
ATOM 2202 C C . VAL B 1 126 ? 17.816 -0.374 1.445 1 97.36 126 VAL B C 1
ATOM 2204 O O . VAL B 1 126 ? 17.013 -0.071 0.559 1 97.36 126 VAL B O 1
ATOM 2207 N N . ILE B 1 127 ? 18.323 0.511 2.281 1 96.91 127 ILE B N 1
ATOM 2208 C CA . ILE B 1 127 ? 17.866 1.897 2.287 1 96.91 127 ILE B CA 1
ATOM 2209 C C . ILE B 1 127 ? 18.239 2.568 0.967 1 96.91 127 ILE B C 1
ATOM 2211 O O . ILE B 1 127 ? 17.403 3.22 0.337 1 96.91 127 ILE B O 1
ATOM 2215 N N . LYS B 1 128 ? 19.435 2.369 0.526 1 97.24 128 LYS B N 1
ATOM 2216 C CA . LYS B 1 128 ? 19.878 2.943 -0.741 1 97.24 128 LYS B CA 1
ATOM 2217 C C . LYS B 1 128 ? 19.068 2.389 -1.909 1 97.24 128 LYS B C 1
ATOM 2219 O O . LYS B 1 128 ? 18.734 3.121 -2.843 1 97.24 128 LYS B O 1
ATOM 2224 N N . SER B 1 129 ? 18.783 1.117 -1.857 1 97.51 129 SER B N 1
ATOM 2225 C CA . SER B 1 129 ? 18.016 0.462 -2.912 1 97.51 129 SER B CA 1
ATOM 2226 C C . SER B 1 129 ? 16.604 1.032 -3.002 1 97.51 129 SER B C 1
ATOM 2228 O O . SER B 1 129 ? 16.114 1.32 -4.096 1 97.51 129 SER B O 1
ATOM 2230 N N . ILE B 1 130 ? 15.961 1.214 -1.865 1 96.64 130 ILE B N 1
ATOM 2231 C CA . ILE B 1 130 ? 14.6 1.738 -1.844 1 96.64 130 ILE B CA 1
ATOM 2232 C C . ILE B 1 130 ? 14.598 3.187 -2.326 1 96.64 130 ILE B C 1
ATOM 2234 O O . ILE B 1 130 ? 13.715 3.594 -3.085 1 96.64 130 ILE B O 1
ATOM 2238 N N . LYS B 1 131 ? 15.597 3.931 -1.907 1 97.06 131 LYS B N 1
ATOM 2239 C CA . LYS B 1 131 ? 15.705 5.309 -2.376 1 97.06 131 LYS B CA 1
ATOM 2240 C C . LYS B 1 131 ? 15.89 5.362 -3.89 1 97.06 131 LYS B C 1
ATOM 2242 O O . LYS B 1 131 ? 15.257 6.173 -4.57 1 97.06 131 LYS B O 1
ATOM 2247 N N . ARG B 1 132 ? 16.746 4.491 -4.413 1 96.91 132 ARG B N 1
ATOM 2248 C CA . ARG B 1 132 ? 16.987 4.429 -5.851 1 96.91 132 ARG B CA 1
ATOM 2249 C C . ARG B 1 132 ? 15.725 4.016 -6.601 1 96.91 132 ARG B C 1
ATOM 2251 O O . ARG B 1 132 ? 15.429 4.551 -7.672 1 96.91 132 ARG B O 1
ATOM 2258 N N . LEU B 1 133 ? 15.022 3.083 -6.076 1 95.84 133 LEU B N 1
ATOM 2259 C CA . LEU B 1 133 ? 13.754 2.649 -6.653 1 95.84 133 LEU B CA 1
ATOM 2260 C C . LEU B 1 133 ? 12.751 3.796 -6.686 1 95.84 133 LEU B C 1
ATOM 2262 O O . LEU B 1 133 ? 12.099 4.027 -7.707 1 95.84 133 LEU B O 1
ATOM 2266 N N . ASN B 1 134 ? 12.654 4.503 -5.564 1 95.11 134 ASN B N 1
ATOM 2267 C CA . ASN B 1 134 ? 11.778 5.668 -5.503 1 95.11 134 ASN B CA 1
ATOM 2268 C C . ASN B 1 134 ? 12.131 6.692 -6.578 1 95.11 134 ASN B C 1
ATOM 2270 O O . ASN B 1 134 ? 11.242 7.274 -7.202 1 95.11 134 ASN B O 1
ATOM 2274 N N . GLU B 1 135 ? 13.371 6.908 -6.787 1 95.95 135 GLU B N 1
ATOM 2275 C CA . GLU B 1 135 ? 13.822 7.853 -7.804 1 95.95 135 GLU B CA 1
ATOM 2276 C C . GLU B 1 135 ? 13.426 7.389 -9.203 1 95.95 135 GLU B C 1
ATOM 2278 O O . GLU B 1 135 ? 12.974 8.19 -10.024 1 95.95 135 GLU B O 1
ATOM 2283 N N . SER B 1 136 ? 13.652 6.14 -9.465 1 95.62 136 SER B N 1
ATOM 2284 C CA . SER B 1 136 ? 13.296 5.589 -10.769 1 95.62 136 SER B CA 1
ATOM 2285 C C . SER B 1 136 ? 11.794 5.679 -11.016 1 95.62 136 SER B C 1
ATOM 2287 O O . SER B 1 136 ? 11.36 6.026 -12.117 1 95.62 136 SER B O 1
ATOM 2289 N N . MET B 1 137 ? 10.989 5.395 -10.008 1 94.05 137 MET B N 1
ATOM 2290 C CA . MET B 1 137 ? 9.536 5.466 -10.135 1 94.05 137 MET B CA 1
ATOM 2291 C C . MET B 1 137 ? 9.082 6.898 -10.4 1 94.05 137 MET B C 1
ATOM 2293 O O . MET B 1 137 ? 8.123 7.123 -11.14 1 94.05 137 MET B O 1
ATOM 2297 N N . ALA B 1 138 ? 9.765 7.842 -9.807 1 92.09 138 ALA B N 1
ATOM 2298 C CA . ALA B 1 138 ? 9.426 9.25 -10.001 1 92.09 138 ALA B CA 1
ATOM 2299 C C . ALA B 1 138 ? 9.643 9.672 -11.451 1 92.09 138 ALA B C 1
ATOM 2301 O O . ALA B 1 138 ? 9.011 10.616 -11.931 1 92.09 138 ALA B O 1
ATOM 2302 N N . LYS B 1 139 ? 10.492 8.965 -12.176 1 91.83 139 LYS B N 1
ATOM 2303 C CA . LYS B 1 139 ? 10.824 9.302 -13.557 1 91.83 139 LYS B CA 1
ATOM 2304 C C . LYS B 1 139 ? 9.878 8.61 -14.534 1 91.83 139 LYS B C 1
ATOM 2306 O O . LYS B 1 139 ? 9.841 8.952 -15.718 1 91.83 139 LYS B O 1
ATOM 2311 N N . SER B 1 140 ? 9.21 7.632 -13.99 1 88.61 140 SER B N 1
ATOM 2312 C CA . SER B 1 140 ? 8.34 6.865 -14.875 1 88.61 140 SER B CA 1
ATOM 2313 C C . SER B 1 140 ? 7.192 7.72 -15.399 1 88.61 140 SER B C 1
ATOM 2315 O O . SER B 1 140 ? 6.673 8.579 -14.683 1 88.61 140 SER B O 1
ATOM 2317 N N . THR B 1 141 ? 6.708 7.459 -16.588 1 80.97 141 THR B N 1
ATOM 2318 C CA . THR B 1 141 ? 5.598 8.17 -17.213 1 80.97 141 THR B CA 1
ATOM 2319 C C . THR B 1 141 ? 4.266 7.728 -16.614 1 80.97 141 THR B C 1
ATOM 2321 O O . THR B 1 141 ? 3.243 8.387 -16.809 1 80.97 141 THR B O 1
ATOM 2324 N N . VAL B 1 142 ? 4.305 6.658 -15.911 1 74.06 142 VAL B N 1
ATOM 2325 C CA . VAL B 1 142 ? 3.082 6.077 -15.368 1 74.06 142 VAL B CA 1
ATOM 2326 C C . VAL B 1 142 ? 3.008 6.339 -13.866 1 74.06 142 VAL B C 1
ATOM 2328 O O . VAL B 1 142 ? 2.073 5.893 -13.197 1 74.06 142 VAL B O 1
ATOM 2331 N N . CYS B 1 143 ? 3.998 7.037 -13.623 1 69.65 143 CYS B N 1
ATOM 2332 C CA . CYS B 1 143 ? 4.092 7.203 -12.177 1 69.65 143 CYS B CA 1
ATOM 2333 C C . CYS B 1 143 ? 2.769 7.691 -11.598 1 69.65 143 CYS B C 1
ATOM 2335 O O . CYS B 1 143 ? 2.116 8.56 -12.177 1 69.65 143 CYS B O 1
ATOM 2337 N N . CYS B 1 144 ? 2.489 7.011 -10.624 1 64.5 144 CYS B N 1
ATOM 2338 C CA . CYS B 1 144 ? 1.715 6.99 -9.387 1 64.5 144 CYS B CA 1
ATOM 2339 C C . CYS B 1 144 ? 0.235 6.77 -9.674 1 64.5 144 CYS B C 1
ATOM 2341 O O . CYS B 1 144 ? -0.624 7.326 -8.986 1 64.5 144 CYS B O 1
ATOM 2343 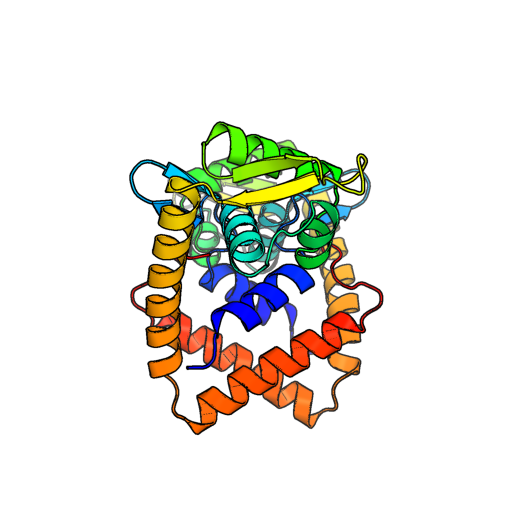N N . LYS B 1 145 ? 0.157 6.447 -10.915 1 65.71 145 LYS B N 1
ATOM 2344 C CA . LYS B 1 145 ? -1.183 5.962 -11.233 1 65.71 145 LYS B CA 1
ATOM 2345 C C . LYS B 1 145 ? -1.449 4.61 -10.577 1 65.71 145 LYS B C 1
ATOM 2347 O O . LYS B 1 145 ? -0.527 3.814 -10.388 1 65.71 145 LYS B O 1
ATOM 2352 N N . PRO B 1 146 ? -2.583 4.547 -9.965 1 59.1 146 PRO B N 1
ATOM 2353 C CA . PRO B 1 146 ? -2.897 3.321 -9.229 1 59.1 146 PRO B CA 1
ATOM 2354 C C . PRO B 1 146 ? -2.721 2.063 -10.076 1 59.1 146 PRO B C 1
ATOM 2356 O O . PRO B 1 146 ? -3.384 1.909 -11.105 1 59.1 146 PRO B O 1
ATOM 2359 N N . VAL B 1 147 ? -1.485 1.482 -10.16 1 57.29 147 VAL B N 1
ATOM 2360 C CA . VAL B 1 147 ? -1.387 0.321 -11.039 1 57.29 147 VAL B CA 1
ATOM 2361 C C . VAL B 1 147 ? -1.473 -0.961 -10.215 1 57.29 147 VAL B C 1
ATOM 2363 O O . VAL B 1 147 ? -1.469 -2.063 -10.767 1 57.29 147 VAL B O 1
ATOM 2366 N N . PHE B 1 148 ? -1.564 -0.785 -8.897 1 59.96 148 PHE B N 1
ATOM 2367 C CA . PHE B 1 148 ? -1.632 -2.014 -8.115 1 59.96 148 PHE B CA 1
ATOM 2368 C C . PHE B 1 148 ? -3.065 -2.302 -7.683 1 59.96 148 PHE B C 1
ATOM 2370 O O . PHE B 1 148 ? -3.851 -1.378 -7.466 1 59.96 148 PHE B O 1
#

pLDDT: mean 91.69, std 8.81, range [47.13, 98.68]

Solvent-accessible surface area (backbone atoms only — not comparable to full-atom values): 15637 Å² total; per-residue (Å²): 128,85,66,63,62,58,60,53,54,50,46,43,22,51,43,10,64,70,37,73,48,11,44,70,54,89,92,43,79,36,31,32,55,54,44,53,51,46,48,53,49,70,76,40,86,66,40,35,61,67,56,52,26,58,74,48,50,38,57,64,73,62,40,50,54,54,49,53,52,36,36,74,72,52,28,39,43,78,43,69,34,90,85,41,81,87,39,42,26,39,44,64,31,75,61,23,46,52,46,43,50,53,46,49,52,54,37,50,53,50,50,48,54,27,50,65,71,38,53,74,68,54,45,52,49,32,53,52,30,53,52,52,49,46,52,30,37,70,68,34,94,60,53,29,44,27,56,60,129,84,66,63,62,58,60,51,54,51,45,43,21,51,42,11,64,68,36,74,47,10,45,70,56,90,93,42,78,36,31,34,56,55,44,53,50,48,48,53,49,70,76,39,85,64,39,36,59,66,56,52,25,59,73,49,50,39,56,64,73,63,41,51,53,53,49,51,52,36,36,74,71,51,27,38,43,78,43,70,34,90,88,41,81,87,40,42,27,39,42,65,32,75,58,23,47,50,49,43,51,51,46,50,53,55,36,49,53,51,51,47,54,27,49,66,70,39,53,74,69,52,44,52,49,34,53,51,29,52,53,51,48,47,54,31,37,71,68,33,92,62,54,29,44,26,56,62